Protein AF-A0AAJ5RTQ7-F1 (afdb_monomer)

Structure (mmCIF, N/CA/C/O backbone):
data_AF-A0AAJ5RTQ7-F1
#
_entry.id   AF-A0AAJ5RTQ7-F1
#
loop_
_atom_site.group_PDB
_atom_site.id
_atom_site.type_symbol
_atom_site.label_atom_id
_atom_site.label_alt_id
_atom_site.label_comp_id
_atom_site.label_asym_id
_atom_site.label_entity_id
_atom_site.label_seq_id
_atom_site.pdbx_PDB_ins_code
_atom_site.Cartn_x
_atom_site.Cartn_y
_atom_site.Cartn_z
_atom_site.occupancy
_atom_site.B_iso_or_equiv
_atom_site.auth_seq_id
_atom_site.auth_comp_id
_atom_site.auth_asym_id
_atom_site.auth_atom_id
_atom_site.pdbx_PDB_model_num
ATOM 1 N N . MET A 1 1 ? 11.487 32.586 -32.529 1.00 49.25 1 MET A N 1
ATOM 2 C CA . MET A 1 1 ? 12.955 32.731 -32.629 1.00 49.25 1 MET A CA 1
ATOM 3 C C . MET A 1 1 ? 13.357 34.159 -32.997 1.00 49.25 1 MET A C 1
ATOM 5 O O . MET A 1 1 ? 14.064 34.748 -32.198 1.00 49.25 1 MET A O 1
ATOM 9 N N . LEU A 1 2 ? 12.837 34.755 -34.088 1.00 44.09 2 LEU A N 1
ATOM 10 C CA . LEU A 1 2 ? 13.120 36.158 -34.475 1.00 44.09 2 LEU A CA 1
ATOM 11 C C . LEU A 1 2 ? 12.927 37.180 -33.337 1.00 44.09 2 LEU A C 1
ATOM 13 O O . LEU A 1 2 ? 13.863 37.885 -32.993 1.00 44.09 2 LEU A O 1
ATOM 17 N N . ARG A 1 3 ? 11.787 37.139 -32.635 1.00 55.00 3 ARG A N 1
ATOM 18 C CA . ARG A 1 3 ? 11.478 38.109 -31.563 1.00 55.00 3 ARG A CA 1
ATOM 19 C C . ARG A 1 3 ? 12.448 38.131 -30.376 1.00 55.00 3 ARG A C 1
ATOM 21 O O . ARG A 1 3 ? 12.452 39.091 -29.618 1.00 55.00 3 ARG A O 1
ATOM 28 N N . PHE A 1 4 ? 13.229 37.069 -30.179 1.00 58.91 4 PHE A N 1
ATOM 29 C CA . PHE A 1 4 ? 14.241 37.030 -29.122 1.00 58.91 4 PHE A CA 1
ATOM 30 C C . PHE A 1 4 ? 15.553 37.686 -29.571 1.00 58.91 4 PHE A C 1
ATOM 32 O O . PHE A 1 4 ? 16.192 38.373 -28.783 1.00 58.91 4 PHE A O 1
ATOM 39 N N . LEU A 1 5 ? 15.923 37.531 -30.846 1.00 57.75 5 LEU A N 1
ATOM 40 C CA . LEU A 1 5 ? 17.088 38.206 -31.421 1.00 57.75 5 LEU A CA 1
ATOM 41 C C . LEU A 1 5 ? 16.854 39.719 -31.521 1.00 57.75 5 LEU A C 1
ATOM 43 O O . LEU A 1 5 ? 17.760 40.485 -31.204 1.00 57.75 5 LEU A O 1
ATOM 47 N N . ASP A 1 6 ? 15.623 40.137 -31.827 1.00 64.62 6 ASP A N 1
ATOM 48 C CA . ASP A 1 6 ? 15.228 41.553 -31.843 1.00 64.62 6 ASP A CA 1
ATOM 49 C C . ASP A 1 6 ? 15.405 42.211 -30.462 1.00 64.62 6 ASP A C 1
ATOM 51 O O . ASP A 1 6 ? 15.869 43.347 -30.354 1.00 64.62 6 ASP A O 1
ATOM 55 N N . LEU A 1 7 ? 15.086 41.477 -29.387 1.00 66.94 7 LEU A N 1
ATOM 56 C CA . LEU A 1 7 ? 15.268 41.945 -28.011 1.00 66.94 7 LEU A CA 1
ATOM 57 C C . LEU A 1 7 ? 16.752 42.130 -27.669 1.00 66.94 7 LEU A C 1
ATOM 59 O O . LEU A 1 7 ? 17.108 43.106 -27.013 1.00 66.94 7 LEU A O 1
ATOM 63 N N . ILE A 1 8 ? 17.615 41.218 -28.123 1.00 65.88 8 ILE A N 1
ATOM 64 C CA . ILE A 1 8 ? 19.065 41.316 -27.910 1.00 65.88 8 ILE A CA 1
ATOM 65 C C . ILE A 1 8 ? 19.633 42.507 -28.687 1.00 65.88 8 ILE A C 1
ATOM 67 O O . ILE A 1 8 ? 20.352 43.316 -28.108 1.00 65.88 8 ILE A O 1
ATOM 71 N N . ALA A 1 9 ? 19.270 42.665 -29.963 1.00 58.66 9 ALA A N 1
ATOM 72 C CA . ALA A 1 9 ? 19.729 43.786 -30.784 1.00 58.66 9 ALA A CA 1
ATOM 73 C C . ALA A 1 9 ? 19.287 45.146 -30.209 1.00 58.66 9 ALA A C 1
ATOM 75 O O . ALA A 1 9 ? 20.048 46.115 -30.231 1.00 58.66 9 ALA A O 1
ATOM 76 N N . PHE A 1 10 ? 18.084 45.206 -29.628 1.00 71.25 10 PHE A N 1
ATOM 77 C CA . PHE A 1 10 ? 17.597 46.387 -28.918 1.00 71.25 10 PHE A CA 1
ATOM 78 C C . PHE A 1 10 ? 18.338 46.627 -27.592 1.00 71.25 10 PHE A C 1
ATOM 80 O O . PHE A 1 10 ? 18.756 47.751 -27.323 1.00 71.25 10 PHE A O 1
ATOM 87 N N . SER A 1 11 ? 18.542 45.585 -26.778 1.00 66.06 11 SER A N 1
ATOM 88 C CA . SER A 1 11 ? 19.229 45.674 -25.477 1.00 66.06 11 SER A CA 1
ATOM 89 C C . SER A 1 11 ? 20.691 46.101 -25.610 1.00 66.06 11 SER A C 1
ATOM 91 O O . SER A 1 11 ? 21.176 46.908 -24.822 1.00 66.06 11 SER A O 1
ATOM 93 N N . GLU A 1 12 ? 21.390 45.595 -26.625 1.00 65.69 12 GLU A N 1
ATOM 94 C CA . GLU A 1 12 ? 22.769 45.988 -26.937 1.00 65.69 12 GLU A CA 1
ATOM 95 C C . GLU A 1 12 ? 22.843 47.350 -27.657 1.00 65.69 12 GLU A C 1
ATOM 97 O O . GLU A 1 12 ? 23.927 47.842 -27.977 1.00 65.69 12 GLU A O 1
ATOM 102 N N . GLY A 1 13 ? 21.689 47.973 -27.921 1.00 71.56 13 GLY A N 1
ATOM 103 C CA . GLY A 1 13 ? 21.560 49.278 -28.563 1.00 71.56 13 GLY A CA 1
ATOM 104 C C . GLY A 1 13 ? 21.921 49.286 -30.048 1.00 71.56 13 GLY A C 1
ATOM 105 O O . GLY A 1 13 ? 21.892 50.351 -30.667 1.00 71.56 13 GLY A O 1
ATOM 106 N N . THR A 1 14 ? 22.240 48.138 -30.647 1.00 67.25 14 THR A N 1
ATOM 107 C CA . THR A 1 14 ? 22.718 48.054 -32.030 1.00 67.25 14 THR A CA 1
ATOM 108 C C . THR A 1 14 ? 21.602 48.346 -33.027 1.00 67.25 14 THR A C 1
ATOM 110 O O . THR A 1 14 ? 21.817 49.134 -33.943 1.00 67.25 14 THR A O 1
ATOM 113 N N . SER A 1 15 ? 20.385 47.841 -32.809 1.00 77.81 15 SER A N 1
ATOM 114 C CA . SER A 1 15 ? 19.236 48.127 -33.689 1.00 77.81 15 SER A CA 1
ATOM 115 C C . SER A 1 15 ? 18.712 49.563 -33.576 1.00 77.81 15 SER A C 1
ATOM 117 O O . SER A 1 15 ? 17.922 50.013 -34.402 1.00 77.81 15 SER A O 1
ATOM 119 N N . THR A 1 16 ? 19.165 50.316 -32.568 1.00 78.38 16 THR A N 1
ATOM 120 C CA . THR A 1 16 ? 18.750 51.711 -32.346 1.00 78.38 16 THR A CA 1
ATOM 121 C C . THR A 1 16 ? 19.683 52.737 -33.001 1.00 78.38 16 THR A C 1
ATOM 123 O O . THR A 1 16 ? 19.377 53.932 -33.018 1.00 78.38 16 THR A O 1
ATOM 126 N N . VAL A 1 17 ? 20.812 52.299 -33.578 1.00 75.38 17 VAL A N 1
ATOM 127 C CA . VAL A 1 17 ? 21.753 53.185 -34.280 1.00 75.38 17 VAL A CA 1
ATOM 128 C C . VAL A 1 17 ? 21.169 53.593 -35.632 1.00 75.38 17 VAL A C 1
ATOM 130 O O . VAL A 1 17 ? 20.837 52.755 -36.473 1.00 75.38 17 VAL A O 1
ATOM 133 N N . LYS A 1 18 ? 21.055 54.904 -35.866 1.00 80.69 18 LYS A N 1
ATOM 134 C CA . LYS A 1 18 ? 20.469 55.457 -37.093 1.00 80.69 18 LYS A CA 1
ATOM 135 C C . LYS A 1 18 ? 21.284 55.044 -38.326 1.00 80.69 18 LYS A C 1
ATOM 137 O O . LYS A 1 18 ? 22.464 55.368 -38.421 1.00 80.69 18 LYS A O 1
ATOM 142 N N . GLY A 1 19 ? 20.631 54.376 -39.277 1.00 77.88 19 GLY A N 1
ATOM 143 C CA . GLY A 1 19 ? 21.266 53.845 -40.490 1.00 77.88 19 GLY A CA 1
ATOM 144 C C . GLY A 1 19 ? 21.900 52.460 -40.317 1.00 77.88 19 GLY A C 1
ATOM 145 O O . GLY A 1 19 ? 22.567 51.994 -41.239 1.00 77.88 19 GLY A O 1
ATOM 146 N N . SER A 1 20 ? 21.708 51.818 -39.158 1.00 80.06 20 SER A N 1
ATOM 147 C CA . SER A 1 20 ? 22.068 50.414 -38.973 1.00 80.06 20 SER A CA 1
ATOM 148 C C . SER A 1 20 ? 21.132 49.484 -39.743 1.00 80.06 20 SER A C 1
ATOM 150 O O . SER A 1 20 ? 19.977 49.810 -40.006 1.00 80.06 20 SER A O 1
ATOM 152 N N . ASP A 1 21 ? 21.665 48.324 -40.098 1.00 77.88 21 ASP A N 1
ATOM 153 C CA . ASP A 1 21 ? 20.941 47.211 -40.704 1.00 77.88 21 ASP A CA 1
ATOM 154 C C . ASP A 1 21 ? 20.485 46.276 -39.576 1.00 77.88 21 ASP A C 1
ATOM 156 O O . ASP A 1 21 ? 21.169 45.307 -39.256 1.00 77.88 21 ASP A O 1
ATOM 160 N N . ASP A 1 22 ? 19.453 46.694 -38.834 1.00 75.75 22 ASP A N 1
ATOM 161 C CA . ASP A 1 22 ? 18.923 46.035 -37.623 1.00 75.75 22 ASP A CA 1
ATOM 162 C C . ASP A 1 22 ? 19.986 45.660 -36.568 1.00 75.75 22 ASP A C 1
ATOM 164 O O . ASP A 1 22 ? 19.825 44.749 -35.757 1.00 75.75 22 ASP A O 1
ATOM 168 N N . GLY A 1 23 ? 21.092 46.407 -36.546 1.00 71.00 23 GLY A N 1
ATOM 169 C CA . GLY A 1 23 ? 22.205 46.213 -35.622 1.00 71.00 23 GLY A CA 1
ATOM 170 C C . GLY A 1 23 ? 23.334 45.300 -36.110 1.00 71.00 23 GLY A C 1
ATOM 171 O O . GLY A 1 23 ? 24.346 45.191 -35.415 1.00 71.00 23 GLY A O 1
ATOM 172 N N . TYR A 1 24 ? 23.234 44.700 -37.300 1.00 76.38 24 TYR A N 1
ATOM 173 C CA . TYR A 1 24 ? 24.247 43.773 -37.830 1.00 76.38 24 TYR A CA 1
ATOM 174 C C . TYR A 1 24 ? 25.537 44.454 -38.308 1.00 76.38 24 TYR A C 1
ATOM 176 O O . TYR A 1 24 ? 26.605 43.842 -38.281 1.00 76.38 24 TYR A O 1
ATOM 184 N N . ASN A 1 25 ? 25.466 45.721 -38.722 1.00 78.75 25 ASN A N 1
ATOM 185 C CA . ASN A 1 25 ? 26.610 46.495 -39.221 1.00 78.75 25 ASN A CA 1
ATOM 186 C C . ASN A 1 25 ? 27.157 47.530 -38.222 1.00 78.75 25 ASN A C 1
ATOM 188 O O . ASN A 1 25 ? 27.885 48.451 -38.610 1.00 78.75 25 ASN A O 1
ATOM 192 N N . VAL A 1 26 ? 26.811 47.400 -36.941 1.00 74.00 26 VAL A N 1
ATOM 193 C CA . VAL A 1 26 ? 27.189 48.369 -35.908 1.00 74.00 26 VAL A CA 1
ATOM 194 C C . VAL A 1 26 ? 28.505 47.968 -35.248 1.00 74.00 26 VAL A C 1
ATOM 196 O O . VAL A 1 26 ? 28.659 46.881 -34.698 1.00 74.00 26 VAL A O 1
ATOM 199 N N . LEU A 1 27 ? 29.473 48.881 -35.279 1.00 71.69 27 LEU A N 1
ATOM 200 C CA . LEU A 1 27 ? 30.711 48.794 -34.519 1.00 71.69 27 LEU A CA 1
ATOM 201 C C . LEU A 1 27 ? 30.499 49.300 -33.094 1.00 71.69 27 LEU A C 1
ATOM 203 O O . LEU A 1 27 ? 29.713 50.211 -32.826 1.00 71.69 27 LEU A O 1
ATOM 207 N N . TYR A 1 28 ? 31.310 48.772 -32.182 1.00 63.19 28 TYR A N 1
ATOM 208 C CA . TYR A 1 28 ? 31.381 49.274 -30.818 1.00 63.19 28 TYR A CA 1
ATOM 209 C C . TYR A 1 28 ? 31.630 50.794 -30.800 1.00 63.19 28 TYR A C 1
ATOM 211 O O . TYR A 1 28 ? 32.561 51.274 -31.446 1.00 63.19 28 TYR A O 1
ATOM 219 N N . GLY A 1 29 ? 30.789 51.538 -30.072 1.00 68.50 29 GLY A N 1
ATOM 220 C CA . GLY A 1 29 ? 30.786 53.008 -30.049 1.00 68.50 29 GLY A CA 1
ATOM 221 C C . GLY A 1 29 ? 29.881 53.684 -31.090 1.00 68.50 29 GLY A C 1
ATOM 222 O O . GLY A 1 29 ? 29.929 54.904 -31.213 1.00 68.50 29 GLY A O 1
ATOM 223 N N . GLY A 1 30 ? 29.059 52.922 -31.822 1.00 72.19 30 GLY A N 1
ATOM 224 C CA . GLY A 1 30 ? 27.972 53.445 -32.662 1.00 72.19 30 GLY A CA 1
ATOM 225 C C . GLY A 1 30 ? 28.357 53.803 -34.101 1.00 72.19 30 GLY A C 1
ATOM 226 O O . GLY A 1 30 ? 27.521 54.300 -34.849 1.00 72.19 30 GLY A O 1
ATOM 227 N N . GLY A 1 31 ? 29.605 53.557 -34.511 1.00 74.94 31 GLY A N 1
ATOM 228 C CA . GLY A 1 31 ? 30.012 53.679 -35.914 1.00 74.94 31 GLY A CA 1
ATOM 229 C C . GLY A 1 31 ? 29.477 52.521 -36.760 1.00 74.94 31 GLY A C 1
ATOM 230 O O . GLY A 1 31 ? 29.230 51.445 -36.231 1.00 74.94 31 GLY A O 1
ATOM 231 N N . LEU A 1 32 ? 29.342 52.706 -38.072 1.00 77.56 32 LEU A N 1
ATOM 232 C CA . LEU A 1 32 ? 28.916 51.643 -38.989 1.00 77.56 32 LEU A CA 1
ATOM 233 C C . LEU A 1 32 ? 30.103 51.121 -39.804 1.00 77.56 32 LEU A C 1
ATOM 235 O O . LEU A 1 32 ? 31.033 51.873 -40.116 1.00 77.56 32 LEU A O 1
ATOM 239 N N . PHE A 1 33 ? 30.077 49.838 -40.158 1.00 76.94 33 PHE A N 1
ATOM 240 C CA . PHE A 1 33 ? 30.979 49.274 -41.163 1.00 76.94 33 PHE A CA 1
ATOM 241 C C . PHE A 1 33 ? 30.219 48.913 -42.441 1.00 76.94 33 PHE A C 1
ATOM 243 O O . PHE A 1 33 ? 28.995 48.820 -42.446 1.00 76.94 33 PHE A O 1
ATOM 250 N N . GLN A 1 34 ? 30.954 48.747 -43.542 1.00 81.00 34 GLN A N 1
ATOM 251 C CA . GLN A 1 34 ? 30.387 48.350 -44.827 1.00 81.00 34 GLN A CA 1
ATOM 252 C C . GLN A 1 34 ? 31.012 47.045 -45.309 1.00 81.00 34 GLN A C 1
ATOM 254 O O . GLN A 1 34 ? 32.227 46.869 -45.215 1.00 81.00 34 GLN A O 1
ATOM 259 N N . GLY A 1 35 ? 30.164 46.164 -45.842 1.00 70.00 35 GLY A N 1
ATOM 260 C CA . GLY A 1 35 ? 30.533 44.828 -46.305 1.00 70.00 35 GLY A CA 1
ATOM 261 C C . GLY A 1 35 ? 30.500 43.779 -45.190 1.00 70.00 35 GLY A C 1
ATOM 262 O O . GLY A 1 35 ? 31.000 44.008 -44.095 1.00 70.00 35 GLY A O 1
ATOM 263 N N . TYR A 1 36 ? 29.923 42.614 -45.496 1.00 76.12 36 TYR A N 1
ATOM 264 C CA . TYR A 1 36 ? 29.728 41.495 -44.557 1.00 76.12 36 TYR A CA 1
ATOM 265 C C . TYR A 1 36 ? 30.604 40.275 -44.868 1.00 76.12 36 TYR A C 1
ATOM 267 O O . TYR A 1 36 ? 30.432 39.218 -44.270 1.00 76.12 36 TYR A O 1
ATOM 275 N N . ALA A 1 37 ? 31.520 40.401 -45.832 1.00 67.88 37 ALA A N 1
ATOM 276 C CA . ALA A 1 37 ? 32.349 39.288 -46.289 1.00 67.88 37 ALA A CA 1
ATOM 277 C C . ALA A 1 37 ? 33.308 38.773 -45.202 1.00 67.88 37 ALA A C 1
ATOM 279 O O . ALA A 1 37 ? 33.651 37.595 -45.195 1.00 67.88 37 ALA A O 1
ATOM 280 N N . ASP A 1 38 ? 33.730 39.646 -44.286 1.00 57.03 38 ASP A N 1
ATOM 281 C CA . ASP A 1 38 ? 34.495 39.282 -43.097 1.00 57.03 38 ASP A CA 1
ATOM 282 C C . ASP A 1 38 ? 34.252 40.325 -41.999 1.00 57.03 38 ASP A C 1
ATOM 284 O O . ASP A 1 38 ? 33.794 41.443 -42.251 1.00 57.03 38 ASP A O 1
ATOM 288 N N . HIS A 1 39 ? 34.582 39.963 -40.765 1.00 67.75 39 HIS A N 1
ATOM 289 C CA . HIS A 1 39 ? 34.527 40.872 -39.638 1.00 67.75 39 HIS A CA 1
ATOM 290 C C . HIS A 1 39 ? 35.438 42.095 -39.895 1.00 67.75 39 HIS A C 1
ATOM 292 O O . HIS A 1 39 ? 36.596 41.932 -40.285 1.00 67.75 39 HIS A O 1
ATOM 298 N N . PRO A 1 40 ? 34.994 43.331 -39.602 1.00 65.81 40 PRO A N 1
ATOM 299 C CA . PRO A 1 40 ? 35.704 44.560 -39.982 1.00 65.81 40 PRO A CA 1
ATOM 300 C C . PRO A 1 40 ? 37.052 44.770 -39.270 1.00 65.81 40 PRO A C 1
ATOM 302 O O . PRO A 1 40 ? 37.821 45.645 -39.659 1.00 65.81 40 PRO A O 1
ATOM 305 N N . ARG A 1 41 ? 37.340 44.006 -38.203 1.00 70.69 41 ARG A N 1
ATOM 306 C CA . ARG A 1 41 ? 38.625 43.965 -37.457 1.00 70.69 41 ARG A CA 1
ATOM 307 C C . ARG A 1 41 ? 39.212 45.350 -37.100 1.00 70.69 41 ARG A C 1
ATOM 309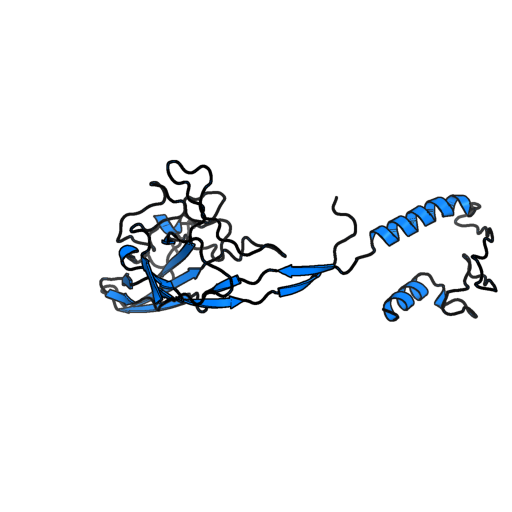 O O . ARG A 1 41 ? 40.418 45.491 -36.904 1.00 70.69 41 ARG A O 1
ATOM 316 N N . ARG A 1 42 ? 38.372 46.387 -36.962 1.00 56.56 42 ARG A N 1
ATOM 317 C CA . ARG A 1 42 ? 38.814 47.754 -36.636 1.00 56.56 42 ARG A CA 1
ATOM 318 C C . ARG A 1 42 ? 39.031 47.917 -35.135 1.00 56.56 42 ARG A C 1
ATOM 320 O O . ARG A 1 42 ? 38.120 47.726 -34.330 1.00 56.56 42 ARG A O 1
ATOM 327 N N . LYS A 1 43 ? 40.236 48.348 -34.754 1.00 61.50 43 LYS A N 1
ATOM 328 C CA . LYS A 1 43 ? 40.574 48.664 -33.364 1.00 61.50 43 LYS A CA 1
ATOM 329 C C . LYS A 1 43 ? 40.091 50.071 -32.991 1.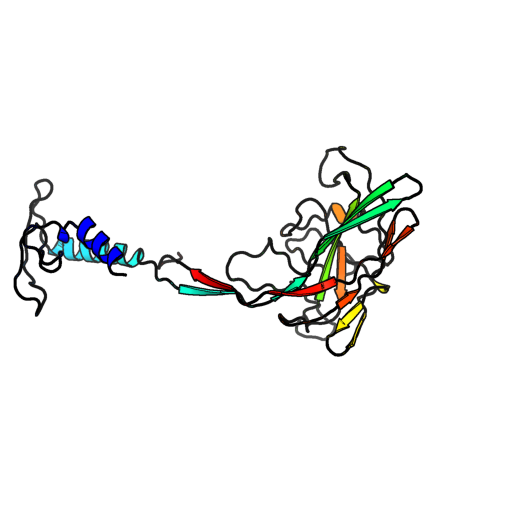00 61.50 43 LYS A C 1
ATOM 331 O O . LYS A 1 43 ? 40.824 51.042 -33.132 1.00 61.50 43 LYS A O 1
ATOM 336 N N . LEU A 1 44 ? 38.860 50.178 -32.503 1.00 55.94 44 LEU A N 1
ATOM 337 C CA . LEU A 1 44 ? 38.306 51.416 -31.947 1.00 55.94 44 LEU A CA 1
ATOM 338 C C . LEU A 1 44 ? 38.661 51.564 -30.457 1.00 55.94 44 LEU A C 1
ATOM 340 O O . LEU A 1 44 ? 38.698 50.570 -29.728 1.00 55.94 44 LEU A O 1
ATOM 344 N N . THR A 1 45 ? 38.949 52.790 -30.014 1.00 52.00 45 THR A N 1
ATOM 345 C CA . THR A 1 45 ? 39.338 53.115 -28.629 1.00 52.00 45 THR A CA 1
ATOM 346 C C . THR A 1 45 ? 38.440 54.246 -28.144 1.00 52.00 45 THR A C 1
ATOM 348 O O . THR A 1 45 ? 38.455 55.320 -28.737 1.00 52.00 45 THR A O 1
ATOM 351 N N . PHE A 1 46 ? 37.672 54.016 -27.078 1.00 54.47 46 PHE A N 1
ATOM 352 C CA . PHE A 1 46 ? 36.814 55.034 -26.466 1.00 54.47 46 PHE A CA 1
ATOM 353 C C . PHE A 1 46 ? 37.217 55.231 -25.001 1.00 54.47 46 PHE A C 1
ATOM 355 O O . PHE A 1 46 ? 37.507 54.243 -24.316 1.00 54.47 46 PHE A O 1
ATOM 362 N N . PRO A 1 47 ? 37.267 56.476 -24.502 1.00 49.78 47 PRO A N 1
ATOM 363 C CA . PRO A 1 47 ? 37.525 56.734 -23.094 1.00 49.78 47 PRO A CA 1
ATOM 364 C C . PRO A 1 47 ? 36.296 56.355 -22.255 1.00 49.78 47 PRO A C 1
ATOM 366 O O . PRO A 1 47 ? 35.184 56.785 -22.541 1.00 49.78 47 PRO A O 1
ATOM 369 N N . ILE A 1 48 ? 36.502 55.568 -21.198 1.00 49.69 48 ILE A N 1
ATOM 370 C CA . ILE A 1 48 ? 35.484 55.261 -20.181 1.00 49.69 48 ILE A CA 1
ATOM 371 C C . ILE A 1 48 ? 36.099 55.636 -18.829 1.00 49.69 48 ILE A C 1
ATOM 373 O O . ILE A 1 48 ? 37.187 55.159 -18.503 1.00 49.69 48 ILE A O 1
ATOM 377 N N . ASN A 1 49 ? 35.452 56.527 -18.069 1.00 44.72 49 ASN A N 1
ATOM 378 C CA . ASN A 1 49 ? 35.945 57.052 -16.783 1.00 44.72 49 ASN A CA 1
ATOM 379 C C . ASN A 1 49 ? 37.412 57.537 -16.818 1.00 44.72 49 ASN A C 1
ATOM 381 O O . ASN A 1 49 ? 38.223 57.192 -15.959 1.00 44.72 49 ASN A O 1
ATOM 385 N N . GLY A 1 50 ? 37.771 58.318 -17.844 1.00 47.91 50 GLY A N 1
ATOM 386 C CA . GLY A 1 50 ? 39.061 59.017 -17.914 1.00 47.91 50 GLY A CA 1
ATOM 387 C C . GLY A 1 50 ? 40.297 58.145 -18.176 1.00 47.91 50 GLY A C 1
ATOM 388 O O . GLY A 1 50 ? 41.411 58.656 -18.098 1.00 47.91 50 GLY A O 1
ATOM 389 N N . LYS A 1 51 ? 40.148 56.852 -18.507 1.00 45.25 51 LYS A N 1
ATOM 390 C CA . LYS A 1 51 ? 41.274 55.971 -18.875 1.00 45.25 51 LYS A CA 1
ATOM 391 C C . LYS A 1 51 ? 41.123 55.434 -20.309 1.00 45.25 51 LYS A C 1
ATOM 393 O O . LYS A 1 51 ? 40.015 55.050 -20.692 1.00 45.25 51 LYS A O 1
ATOM 398 N N . PRO A 1 52 ? 42.207 55.372 -21.112 1.00 43.47 52 PRO A N 1
ATOM 399 C CA . PRO A 1 52 ? 42.139 54.825 -22.463 1.00 43.47 52 PRO A CA 1
ATOM 400 C C . PRO A 1 52 ? 41.961 53.300 -22.427 1.00 43.47 52 PRO A C 1
ATOM 402 O O . PRO A 1 52 ? 42.852 52.559 -22.006 1.00 43.47 52 PRO A O 1
ATOM 405 N N . GLY A 1 53 ? 40.795 52.821 -22.868 1.00 44.44 53 GLY A N 1
ATOM 406 C CA . GLY A 1 53 ? 40.481 51.397 -22.992 1.00 44.44 53 GLY A CA 1
ATOM 407 C C . GLY A 1 53 ? 40.752 50.887 -24.407 1.00 44.44 53 GLY A C 1
ATOM 408 O O . GLY A 1 53 ? 40.079 51.296 -25.347 1.00 44.44 53 GLY A O 1
ATOM 409 N N . THR A 1 54 ? 41.721 49.983 -24.579 1.00 40.91 54 THR A N 1
ATOM 410 C CA . THR A 1 54 ? 42.005 49.341 -25.877 1.00 40.91 54 THR A CA 1
ATOM 411 C C . THR A 1 54 ? 41.248 48.016 -26.033 1.00 40.91 54 THR A C 1
ATOM 413 O O . THR A 1 54 ? 41.063 47.279 -25.062 1.00 40.91 54 THR A O 1
ATOM 416 N N . ASN A 1 55 ? 40.878 47.664 -27.274 1.00 44.56 55 ASN A N 1
ATOM 417 C CA . ASN A 1 55 ? 40.147 46.428 -27.611 1.00 44.56 55 ASN A CA 1
ATOM 418 C C . ASN A 1 55 ? 40.803 45.119 -27.143 1.00 44.56 55 ASN A C 1
ATOM 420 O O . ASN A 1 55 ? 40.127 44.103 -27.120 1.00 44.56 55 ASN A O 1
ATOM 424 N N . LEU A 1 56 ? 42.078 45.103 -26.740 1.00 37.72 56 LEU A N 1
ATOM 425 C CA . LEU A 1 56 ? 42.720 43.870 -26.272 1.00 37.72 56 LEU A CA 1
ATOM 426 C C . LEU A 1 56 ? 42.308 43.507 -24.836 1.00 37.72 56 LEU A C 1
ATOM 428 O O . LEU A 1 56 ? 42.159 42.332 -24.526 1.00 37.72 56 LEU A O 1
ATOM 432 N N . LYS A 1 57 ? 42.033 44.504 -23.981 1.00 35.47 57 LYS A N 1
ATOM 433 C CA . LYS A 1 57 ? 41.500 44.267 -22.626 1.00 35.47 57 LYS A CA 1
ATOM 434 C C . LYS A 1 57 ? 39.999 43.982 -22.630 1.00 35.47 57 LYS A C 1
ATOM 436 O O . LYS A 1 57 ? 39.495 43.334 -21.719 1.00 35.47 57 LYS A O 1
ATOM 441 N N . ARG A 1 58 ? 39.289 44.415 -23.679 1.00 37.25 58 ARG A N 1
ATOM 442 C CA . ARG A 1 58 ? 37.927 43.950 -23.948 1.00 37.25 58 ARG A CA 1
ATOM 443 C C . ARG A 1 58 ? 37.879 42.675 -24.773 1.00 37.25 58 ARG A C 1
ATOM 445 O O . ARG A 1 58 ? 36.872 42.028 -24.671 1.00 37.25 58 ARG A O 1
ATOM 452 N N . ALA A 1 59 ? 38.904 42.232 -25.497 1.00 38.12 59 ALA A N 1
ATOM 453 C CA . ALA A 1 59 ? 38.871 40.899 -26.106 1.00 38.12 59 ALA A CA 1
ATOM 454 C C . ALA A 1 59 ? 38.828 39.828 -25.011 1.00 38.12 59 ALA A C 1
ATOM 456 O O . ALA A 1 59 ? 37.982 38.955 -25.064 1.00 38.12 59 ALA A O 1
ATOM 457 N N . THR A 1 60 ? 39.618 39.968 -23.943 1.00 38.47 60 THR A N 1
ATOM 458 C CA . THR A 1 60 ? 39.500 39.118 -22.749 1.00 38.47 60 THR A CA 1
ATOM 459 C C . THR A 1 60 ? 38.225 39.378 -21.949 1.00 38.47 60 THR A C 1
ATOM 461 O O . THR A 1 60 ? 37.620 38.421 -21.492 1.00 38.47 60 THR A O 1
ATOM 464 N N . SER A 1 61 ? 37.752 40.624 -21.823 1.00 40.34 61 SER A N 1
ATOM 465 C CA . SER A 1 61 ? 36.499 40.919 -21.100 1.00 40.34 61 SER A CA 1
ATOM 466 C C . SER A 1 61 ? 35.215 40.618 -21.893 1.00 40.34 61 SER A C 1
ATOM 468 O O . SER A 1 61 ? 34.181 40.426 -21.275 1.00 40.34 61 SER A O 1
ATOM 470 N N . LEU A 1 62 ? 35.267 40.574 -23.227 1.00 37.56 62 LEU A N 1
ATOM 471 C CA . LEU A 1 62 ? 34.203 40.226 -24.178 1.00 37.56 62 LEU A CA 1
ATOM 472 C C . LEU A 1 62 ? 34.248 38.731 -24.477 1.00 37.56 62 LEU A C 1
ATOM 474 O O . LEU A 1 62 ? 33.191 38.163 -24.643 1.00 37.56 62 LEU A O 1
ATOM 478 N N . LEU A 1 63 ? 35.412 38.065 -24.446 1.00 38.66 63 LEU A N 1
ATOM 479 C CA . LEU A 1 63 ? 35.465 36.610 -24.272 1.00 38.66 63 LEU A CA 1
ATOM 480 C C . LEU A 1 63 ? 34.923 36.218 -22.899 1.00 38.66 63 LEU A C 1
ATOM 482 O O . LEU A 1 63 ? 34.206 35.236 -22.833 1.00 38.66 63 LEU A O 1
ATOM 486 N N . LEU A 1 64 ? 35.178 36.984 -21.830 1.00 41.34 64 LEU A N 1
ATOM 487 C CA . LEU A 1 64 ? 34.522 36.759 -20.537 1.00 41.34 64 LEU A CA 1
ATOM 488 C C . LEU A 1 64 ? 33.026 37.095 -20.581 1.00 41.34 64 LEU A C 1
ATOM 490 O O . LEU A 1 64 ? 32.265 36.357 -19.983 1.00 41.34 64 LEU A O 1
ATOM 494 N N . LEU A 1 65 ? 32.584 38.144 -21.288 1.00 42.69 65 LEU A N 1
ATOM 495 C CA . LEU A 1 65 ? 31.163 38.515 -21.389 1.00 42.69 65 LEU A CA 1
ATOM 496 C C . LEU A 1 65 ? 30.371 37.603 -22.340 1.00 42.69 65 LEU A C 1
ATOM 498 O O . LEU A 1 65 ? 29.259 37.218 -22.003 1.00 42.69 65 LEU A O 1
ATOM 502 N N . LEU A 1 66 ? 30.948 37.193 -23.476 1.00 40.62 66 LEU A N 1
ATOM 503 C CA . LEU A 1 66 ? 30.418 36.152 -24.366 1.00 40.62 66 LEU A CA 1
ATOM 504 C C . LEU A 1 66 ? 30.491 34.786 -23.697 1.00 40.62 66 LEU A C 1
ATOM 506 O O . LEU A 1 66 ? 29.551 34.024 -23.870 1.00 40.62 66 LEU A O 1
ATOM 510 N N . ALA A 1 67 ? 31.518 34.481 -22.894 1.00 40.91 67 ALA A N 1
ATOM 511 C CA . ALA A 1 67 ? 31.509 33.304 -22.027 1.00 40.91 67 ALA A CA 1
ATOM 512 C C . ALA A 1 67 ? 30.378 33.422 -21.000 1.00 40.91 67 ALA A C 1
ATOM 514 O O . ALA A 1 67 ? 29.570 32.518 -20.915 1.00 40.91 67 ALA A O 1
ATOM 515 N N . THR A 1 68 ? 30.192 34.545 -20.302 1.00 42.66 68 THR A N 1
ATOM 516 C CA . THR A 1 68 ? 29.083 34.682 -19.338 1.00 42.66 68 THR A CA 1
ATOM 517 C C . THR A 1 68 ? 27.696 34.707 -19.991 1.00 42.66 68 THR A C 1
ATOM 519 O O . THR A 1 68 ? 26.748 34.230 -19.380 1.00 42.66 68 THR A O 1
ATOM 522 N N . ALA A 1 69 ? 27.560 35.195 -21.228 1.00 43.00 69 ALA A N 1
ATOM 523 C CA . ALA A 1 69 ? 26.305 35.188 -21.987 1.00 43.00 69 ALA A CA 1
ATOM 524 C C . ALA A 1 69 ? 26.028 33.834 -22.668 1.00 43.00 69 ALA A C 1
ATOM 526 O O . ALA A 1 69 ? 24.874 33.463 -22.861 1.00 43.00 69 ALA A O 1
ATOM 527 N N . SER A 1 70 ? 27.066 33.057 -22.994 1.00 42.09 70 SER A N 1
ATOM 528 C CA . SER A 1 70 ? 26.910 31.653 -23.400 1.00 42.09 70 SER A CA 1
ATOM 529 C C . SER A 1 70 ? 26.730 30.720 -22.201 1.00 42.09 70 SER A C 1
ATOM 531 O O . SER A 1 70 ? 26.113 29.677 -22.355 1.00 42.09 70 SER A O 1
ATOM 533 N N . LEU A 1 71 ? 27.139 31.119 -20.993 1.00 40.66 71 LEU A N 1
ATOM 534 C CA . LEU A 1 71 ? 26.835 30.417 -19.740 1.00 40.66 71 LEU A CA 1
ATOM 535 C C . LEU A 1 71 ? 25.382 30.614 -19.265 1.00 40.66 71 LEU A C 1
ATOM 537 O O . LEU A 1 71 ? 24.895 29.824 -18.458 1.00 40.66 71 LEU A O 1
ATOM 541 N N . THR A 1 72 ? 24.663 31.615 -19.787 1.00 43.19 72 THR A N 1
ATOM 542 C CA . THR A 1 72 ? 23.217 31.815 -19.556 1.00 43.19 72 THR A CA 1
ATOM 543 C C . THR A 1 72 ? 22.341 31.327 -20.712 1.00 43.19 72 THR A C 1
ATOM 545 O O . THR A 1 72 ? 21.113 31.426 -20.632 1.00 43.19 72 THR A O 1
ATOM 548 N N . ALA A 1 73 ? 22.933 30.761 -21.771 1.00 46.12 73 ALA A N 1
ATOM 549 C CA . ALA A 1 73 ? 22.183 30.191 -22.882 1.00 46.12 73 ALA A CA 1
ATOM 550 C C . ALA A 1 73 ? 21.425 28.937 -22.417 1.00 46.12 73 ALA A C 1
ATOM 552 O O . ALA A 1 73 ? 21.944 27.829 -22.344 1.00 46.12 73 ALA A O 1
ATOM 553 N N . CYS A 1 74 ? 20.158 29.128 -22.076 1.00 51.88 74 CYS A N 1
ATOM 554 C CA . CYS A 1 74 ? 19.230 28.056 -21.766 1.00 51.88 74 CYS A CA 1
ATOM 555 C C . CYS A 1 74 ? 18.937 27.264 -23.044 1.00 51.88 74 CYS A C 1
ATOM 557 O O . CYS A 1 74 ? 18.188 27.734 -23.902 1.00 51.88 74 CYS A O 1
ATOM 559 N N . LEU A 1 75 ? 19.522 26.073 -23.189 1.00 53.59 75 LEU A N 1
ATOM 560 C CA . LEU A 1 75 ? 19.156 25.175 -24.280 1.00 53.59 75 LEU A CA 1
ATOM 561 C C . LEU A 1 75 ? 17.834 24.477 -23.923 1.00 53.59 75 LEU A C 1
ATOM 563 O O . LEU A 1 75 ? 17.778 23.776 -22.911 1.00 53.59 75 LEU A O 1
ATOM 567 N N . PRO A 1 76 ? 16.763 24.648 -24.721 1.00 57.38 76 PRO A N 1
ATOM 568 C CA . PRO A 1 76 ? 15.538 23.891 -24.520 1.00 57.38 76 PRO A CA 1
ATOM 569 C C . PRO A 1 76 ? 15.826 22.406 -24.762 1.00 57.38 76 PRO A C 1
ATOM 571 O O . PRO A 1 76 ? 16.126 22.001 -25.886 1.00 57.38 76 PRO A O 1
ATOM 574 N N . TRP A 1 77 ? 15.726 21.589 -23.713 1.00 64.31 77 TRP A N 1
ATOM 575 C CA . TRP A 1 77 ? 15.944 20.144 -23.794 1.00 64.31 77 TRP A CA 1
ATOM 576 C C . TRP A 1 77 ? 14.619 19.395 -23.674 1.00 64.31 77 TRP A C 1
ATOM 578 O O . TRP A 1 77 ? 13.783 19.713 -22.824 1.00 64.31 77 TRP A O 1
ATOM 588 N N . LYS A 1 78 ? 14.411 18.388 -24.527 1.00 70.69 78 LYS A N 1
ATOM 589 C CA . LYS A 1 78 ? 13.218 17.536 -24.466 1.00 70.69 78 LYS A CA 1
ATOM 590 C C . LYS A 1 78 ? 13.328 16.612 -23.256 1.00 70.69 78 LYS A C 1
ATOM 592 O O . LYS A 1 78 ? 14.242 15.798 -23.184 1.00 70.69 78 LYS A O 1
ATOM 597 N N . ARG A 1 79 ? 12.390 16.742 -22.323 1.00 78.69 79 ARG A N 1
ATOM 598 C CA . ARG A 1 79 ? 12.251 15.886 -21.145 1.00 78.69 79 ARG A CA 1
ATOM 599 C C . ARG A 1 79 ? 11.044 14.984 -21.333 1.00 78.69 79 ARG A C 1
ATOM 601 O O . ARG A 1 79 ? 9.988 15.430 -21.789 1.00 78.69 79 ARG A O 1
ATOM 608 N N . GLU A 1 80 ? 11.212 13.715 -20.994 1.00 81.56 80 GLU A N 1
ATOM 609 C CA . GLU A 1 80 ? 10.153 12.717 -21.060 1.00 81.56 80 GLU A CA 1
ATOM 610 C C . GLU A 1 80 ? 10.106 11.953 -19.739 1.00 81.56 80 GLU A C 1
ATOM 612 O O . GLU A 1 80 ? 11.140 11.578 -19.195 1.00 81.56 80 GLU A O 1
ATOM 617 N N . ARG A 1 81 ? 8.898 11.710 -19.232 1.00 85.19 81 ARG A N 1
ATOM 618 C CA . ARG A 1 81 ? 8.654 10.787 -18.122 1.00 85.19 81 ARG A CA 1
ATOM 619 C C . ARG A 1 81 ? 7.916 9.577 -18.654 1.00 85.19 81 ARG A C 1
ATOM 621 O O . ARG A 1 81 ? 6.882 9.744 -19.304 1.00 85.19 81 ARG A O 1
ATOM 628 N N . ALA A 1 82 ? 8.445 8.392 -18.358 1.00 88.00 82 ALA A N 1
ATOM 629 C CA . ALA A 1 82 ? 7.871 7.125 -18.790 1.00 88.00 82 ALA A CA 1
ATOM 630 C C . ALA A 1 82 ? 6.398 6.990 -18.370 1.00 88.00 82 ALA A C 1
ATOM 632 O O . ALA A 1 82 ? 5.979 7.521 -17.337 1.00 88.00 82 ALA A O 1
ATOM 633 N N . ALA A 1 83 ? 5.630 6.273 -19.191 1.00 90.81 83 ALA A N 1
ATOM 634 C CA . ALA A 1 83 ? 4.270 5.880 -18.854 1.00 90.81 83 ALA A CA 1
ATOM 635 C C . ALA A 1 83 ? 4.268 4.953 -17.630 1.00 90.81 83 ALA A C 1
ATOM 637 O O . ALA A 1 83 ? 5.257 4.266 -17.360 1.00 90.81 83 ALA A O 1
ATOM 638 N N . TYR A 1 84 ? 3.153 4.931 -16.910 1.00 92.50 84 TYR A N 1
ATOM 639 C CA . TYR A 1 84 ? 2.954 4.094 -15.727 1.00 92.50 84 TYR A CA 1
ATOM 640 C C . TYR A 1 84 ? 1.464 3.758 -15.555 1.00 92.50 84 TYR A C 1
ATOM 642 O O . TYR A 1 84 ? 0.615 4.428 -16.143 1.00 92.50 84 TYR A O 1
ATOM 650 N N . ALA A 1 85 ? 1.160 2.721 -14.772 1.00 93.56 85 ALA A N 1
ATOM 651 C CA . ALA A 1 85 ? -0.204 2.314 -14.434 1.00 93.56 85 ALA A CA 1
ATOM 652 C C . ALA A 1 85 ? -0.499 2.708 -12.989 1.00 93.56 85 ALA A C 1
ATOM 654 O O . ALA A 1 85 ? 0.220 2.257 -12.110 1.00 93.56 85 ALA A O 1
ATOM 655 N N . ASP A 1 86 ? -1.537 3.496 -12.729 1.00 93.62 86 ASP A N 1
ATOM 656 C CA . ASP A 1 86 ? -1.959 3.851 -11.363 1.00 93.62 86 ASP A CA 1
ATOM 657 C C . ASP A 1 86 ? -3.373 3.338 -11.065 1.00 93.62 86 ASP A C 1
ATOM 659 O O . ASP A 1 86 ? -4.000 2.728 -11.925 1.00 93.62 86 ASP A O 1
ATOM 663 N N . LEU A 1 87 ? -3.900 3.578 -9.866 1.00 95.25 87 LEU A N 1
ATOM 664 C CA . LEU A 1 87 ? -5.300 3.284 -9.557 1.00 95.25 87 LEU A CA 1
ATOM 665 C C . LEU A 1 87 ? -6.230 4.300 -10.222 1.00 95.25 87 LEU A C 1
ATOM 667 O O . LEU A 1 87 ? -6.013 5.507 -10.139 1.00 95.25 87 LEU A O 1
ATOM 671 N N . CYS A 1 88 ? -7.312 3.815 -10.829 1.00 95.25 88 CYS A N 1
ATOM 672 C CA . CYS A 1 88 ? -8.375 4.678 -11.345 1.00 95.25 88 CYS A CA 1
ATOM 673 C C . CYS A 1 88 ? -9.135 5.413 -10.232 1.00 95.25 88 CYS A C 1
ATOM 675 O O . CYS A 1 88 ? -9.566 6.549 -10.419 1.00 95.25 88 CYS A O 1
ATOM 677 N N . GLU A 1 89 ? -9.306 4.756 -9.087 1.00 95.38 89 GLU A N 1
ATOM 678 C CA . GLU A 1 89 ? -9.922 5.301 -7.882 1.00 95.38 89 GLU A CA 1
ATOM 679 C C . GLU A 1 89 ? -9.048 4.901 -6.695 1.00 95.38 89 GLU A C 1
ATOM 681 O O . GLU A 1 89 ? -8.760 3.719 -6.496 1.00 95.38 89 GLU A O 1
ATOM 686 N N . SER A 1 90 ? -8.582 5.899 -5.947 1.00 93.31 90 SER A N 1
ATOM 687 C CA . SER A 1 90 ? -7.670 5.718 -4.818 1.00 93.31 90 SER A CA 1
ATOM 688 C C . SER A 1 90 ? -8.347 5.932 -3.470 1.00 93.31 90 SER A C 1
ATOM 690 O O . SER A 1 90 ? -7.776 5.557 -2.455 1.00 93.31 90 SER A O 1
ATOM 692 N N . GLU A 1 91 ? -9.535 6.532 -3.422 1.00 96.06 91 GLU A N 1
ATOM 693 C CA . GLU A 1 91 ? -10.188 6.939 -2.177 1.00 96.06 91 GLU A CA 1
ATOM 694 C C . GLU A 1 91 ? -11.613 6.402 -2.114 1.00 96.06 91 GLU A C 1
ATOM 696 O O . GLU A 1 91 ? -12.415 6.630 -3.013 1.00 96.06 91 GLU A O 1
ATOM 701 N N . PHE A 1 92 ? -11.944 5.733 -1.013 1.00 97.56 92 PHE A N 1
ATOM 702 C CA . PHE A 1 92 ? -13.263 5.170 -0.768 1.00 97.56 92 PHE A CA 1
ATOM 703 C C . PHE A 1 92 ? -13.822 5.682 0.553 1.00 97.56 92 PHE A C 1
ATOM 705 O O . PHE A 1 92 ? -13.109 5.800 1.553 1.00 97.56 92 PHE A O 1
ATOM 712 N N . GLN A 1 93 ? -15.129 5.932 0.572 1.00 98.06 93 GLN A N 1
ATOM 713 C CA . GLN A 1 93 ? -15.860 6.325 1.769 1.00 98.06 93 GLN A CA 1
ATOM 714 C C . GLN A 1 93 ? -16.996 5.340 2.039 1.00 98.06 93 GLN A C 1
ATOM 716 O O . GLN A 1 93 ? -17.834 5.081 1.177 1.00 98.06 93 GLN A O 1
ATOM 721 N N . PHE A 1 94 ? -17.072 4.847 3.272 1.00 97.12 94 PHE A N 1
ATOM 722 C CA . PHE A 1 94 ? -18.096 3.903 3.703 1.00 97.12 94 PHE A CA 1
ATOM 723 C C . PHE A 1 94 ? -18.857 4.453 4.902 1.00 97.12 94 PHE A C 1
ATOM 725 O O . PHE A 1 94 ? -18.259 4.879 5.888 1.00 97.12 94 PHE A O 1
ATOM 732 N N . LYS A 1 95 ? -20.188 4.406 4.852 1.00 96.50 95 LYS A N 1
ATOM 733 C CA . LYS A 1 95 ? -21.025 4.620 6.037 1.00 96.50 95 LYS A CA 1
ATOM 734 C C . LYS A 1 95 ? -21.309 3.276 6.687 1.00 96.50 95 LYS A C 1
ATOM 736 O O . LYS A 1 95 ? -21.852 2.382 6.043 1.00 96.50 95 LYS A O 1
ATOM 741 N N . VAL A 1 96 ? -20.940 3.138 7.954 1.00 94.75 96 VAL A N 1
ATOM 742 C CA . VAL A 1 96 ? -21.084 1.895 8.712 1.00 94.75 96 VAL A CA 1
ATOM 743 C C . VAL A 1 96 ? -21.981 2.152 9.912 1.00 94.75 96 VAL A C 1
ATOM 745 O O . VAL A 1 96 ? -21.625 2.912 10.811 1.00 94.75 96 VAL A O 1
ATOM 748 N N . LEU A 1 97 ? -23.142 1.497 9.933 1.00 91.38 97 LEU A N 1
ATOM 749 C CA . LEU A 1 97 ? -24.045 1.505 11.079 1.00 91.38 97 LEU A CA 1
ATOM 750 C C . LEU A 1 97 ? -23.656 0.372 12.034 1.00 91.38 97 LEU A C 1
ATOM 752 O O . LEU A 1 97 ? -23.940 -0.804 11.775 1.00 91.38 97 LEU A O 1
ATOM 756 N N . GLY A 1 98 ? -22.976 0.734 13.117 1.00 83.62 98 GLY A N 1
ATOM 757 C CA . GLY A 1 98 ? -22.506 -0.206 14.124 1.00 83.62 98 GLY A CA 1
ATOM 758 C C . GLY A 1 98 ? -23.167 -0.013 15.485 1.00 83.62 98 GLY A C 1
ATOM 759 O O . GLY A 1 98 ? -24.081 0.793 15.657 1.00 83.62 98 GLY A O 1
ATOM 760 N N . GLN A 1 99 ? -22.705 -0.786 16.467 1.00 79.06 99 GLN A N 1
ATOM 761 C CA . GLN A 1 99 ? -23.247 -0.756 17.830 1.00 79.06 99 GLN A CA 1
ATOM 762 C C . GLN A 1 99 ? -23.023 0.589 18.537 1.00 79.06 99 GLN A C 1
ATOM 764 O O . GLN A 1 99 ? -23.788 0.936 19.430 1.00 79.06 99 GLN A O 1
ATOM 769 N N . GLN A 1 100 ? -22.004 1.351 18.129 1.00 78.94 100 GLN A N 1
ATOM 770 C CA . GLN A 1 100 ? -21.688 2.673 18.679 1.00 78.94 100 GLN A CA 1
ATOM 771 C C . GLN A 1 100 ? -22.338 3.814 17.877 1.00 78.94 100 GLN A C 1
ATOM 773 O O . GLN A 1 100 ? -22.047 4.982 18.117 1.00 78.94 100 GLN A O 1
ATOM 778 N N . GLY A 1 101 ? -23.226 3.485 16.933 1.00 87.12 101 GLY A N 1
ATOM 779 C CA . GLY A 1 101 ? -23.879 4.434 16.038 1.00 87.12 101 GLY A CA 1
ATOM 780 C C . GLY A 1 101 ? -23.313 4.408 14.619 1.00 87.12 101 GLY A C 1
ATOM 781 O O . GLY A 1 101 ? -22.556 3.514 14.227 1.00 87.12 101 GLY A O 1
ATOM 782 N N . GLU A 1 102 ? -23.727 5.389 13.818 1.00 92.88 102 GLU A N 1
ATOM 783 C CA . GLU A 1 102 ? -23.210 5.570 12.464 1.00 92.88 102 GLU A CA 1
ATOM 784 C C . GLU A 1 102 ? -21.797 6.156 12.520 1.00 92.88 102 GLU A C 1
ATOM 786 O O . GLU A 1 102 ? -21.562 7.192 13.139 1.00 92.88 102 GLU A O 1
ATOM 791 N N . THR A 1 103 ? -20.859 5.513 11.830 1.00 92.88 103 THR A N 1
ATOM 792 C CA . THR A 1 103 ? -19.536 6.076 11.567 1.00 92.88 103 THR A CA 1
ATOM 793 C C . THR A 1 103 ? -19.278 6.155 10.071 1.00 92.88 103 THR A C 1
ATOM 795 O O . THR A 1 103 ? -19.815 5.381 9.278 1.00 92.88 103 THR A O 1
ATOM 798 N N . THR A 1 104 ? -18.436 7.102 9.678 1.00 97.06 104 THR A N 1
ATOM 799 C CA . THR A 1 104 ? -17.892 7.174 8.325 1.00 97.06 104 THR A CA 1
ATOM 800 C C . THR A 1 104 ? -16.457 6.673 8.366 1.00 97.06 104 THR A C 1
ATOM 802 O O . THR A 1 104 ? -15.654 7.182 9.144 1.00 97.06 104 THR A O 1
ATOM 805 N N . LEU A 1 105 ? -16.140 5.695 7.528 1.00 96.94 105 LEU A N 1
ATOM 806 C CA . LEU A 1 105 ? -14.797 5.185 7.307 1.00 96.94 105 LEU A CA 1
ATOM 807 C C . LEU A 1 105 ? -14.257 5.731 5.982 1.00 96.94 105 LEU A C 1
ATOM 809 O O . LEU A 1 105 ? -14.973 5.723 4.982 1.00 96.94 105 LEU A O 1
ATOM 813 N N . TYR A 1 106 ? -12.993 6.135 5.981 1.00 97.38 106 TYR A N 1
ATOM 814 C CA . TYR A 1 106 ? -12.216 6.432 4.783 1.00 97.38 106 TYR A CA 1
ATOM 815 C C . TYR A 1 106 ? -11.182 5.330 4.563 1.00 97.38 106 TYR A C 1
ATOM 817 O O . TYR A 1 106 ? -10.568 4.863 5.524 1.00 97.38 106 TYR A O 1
ATOM 825 N N . LEU A 1 107 ? -11.001 4.923 3.311 1.00 97.50 107 LEU A N 1
ATOM 826 C CA . LEU A 1 107 ? -9.919 4.053 2.866 1.00 97.50 107 LEU A CA 1
ATOM 827 C C . LEU A 1 107 ? -9.228 4.727 1.683 1.00 97.50 107 LEU A C 1
ATOM 829 O O . LEU A 1 107 ? -9.822 4.859 0.618 1.00 97.50 107 LEU A O 1
ATOM 833 N N . GLU A 1 108 ? -7.976 5.120 1.867 1.00 95.69 108 GLU A N 1
ATOM 834 C CA . GLU A 1 108 ? -7.109 5.585 0.788 1.00 95.69 108 GLU A CA 1
ATOM 835 C C . GLU A 1 108 ? -6.177 4.443 0.367 1.00 95.69 108 GLU A C 1
ATOM 837 O O . GLU A 1 108 ? -5.685 3.683 1.208 1.00 95.69 108 GLU A O 1
ATOM 842 N N . THR A 1 109 ? -5.929 4.318 -0.931 1.00 95.19 109 THR A N 1
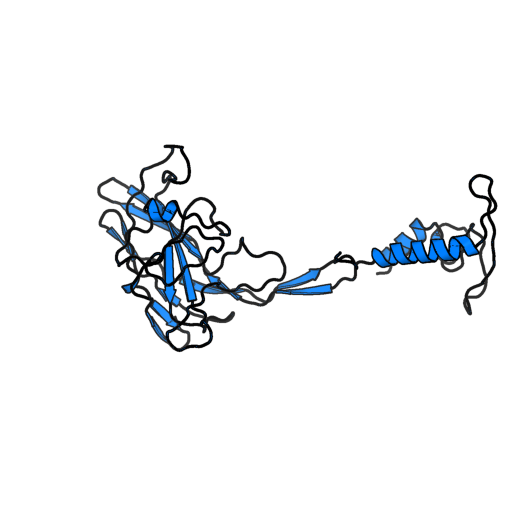ATOM 843 C CA . THR A 1 109 ? -5.110 3.273 -1.540 1.00 95.19 109 THR A CA 1
ATOM 844 C C . THR A 1 109 ? -4.162 3.869 -2.564 1.00 95.19 109 THR A C 1
ATOM 846 O O . THR A 1 109 ? -4.550 4.738 -3.340 1.00 95.19 109 THR A O 1
ATOM 849 N N . TYR A 1 110 ? -2.912 3.408 -2.574 1.00 92.62 110 TYR A N 1
ATOM 850 C CA . TYR A 1 110 ? -1.887 3.934 -3.476 1.00 92.62 110 TYR A CA 1
ATOM 851 C C . TYR A 1 110 ? -0.968 2.816 -3.975 1.00 92.62 110 TYR A C 1
ATOM 853 O O . TYR A 1 110 ? -0.629 1.899 -3.222 1.00 92.62 110 TYR A O 1
ATOM 861 N N . LEU A 1 111 ? -0.534 2.911 -5.237 1.00 92.50 111 LEU A N 1
ATOM 862 C CA . LEU A 1 111 ? 0.544 2.071 -5.781 1.00 92.50 111 LEU A CA 1
ATOM 863 C C . LEU A 1 111 ? 1.907 2.741 -5.659 1.00 92.50 111 LEU A C 1
ATOM 865 O O . LEU A 1 111 ? 2.915 2.069 -5.454 1.00 92.50 111 LEU A O 1
ATOM 869 N N . TYR A 1 112 ? 1.938 4.065 -5.779 1.00 87.00 112 TYR A N 1
ATOM 870 C CA . TYR A 1 112 ? 3.161 4.849 -5.731 1.00 87.00 112 TYR A CA 1
ATOM 871 C C . TYR A 1 112 ? 3.047 5.955 -4.699 1.00 87.00 112 TYR A C 1
ATOM 873 O O . TYR A 1 112 ? 1.987 6.555 -4.500 1.00 87.00 112 TYR A O 1
ATOM 881 N N . ASP A 1 113 ? 4.189 6.287 -4.113 1.00 77.69 113 ASP A N 1
ATOM 882 C CA . ASP A 1 113 ? 4.334 7.572 -3.466 1.00 77.69 113 ASP A CA 1
ATOM 883 C C . ASP A 1 113 ? 4.613 8.656 -4.519 1.00 77.69 113 ASP A C 1
ATOM 885 O O . ASP A 1 113 ? 5.703 8.736 -5.096 1.00 77.69 113 ASP A O 1
ATOM 889 N N . HIS A 1 114 ? 3.617 9.508 -4.764 1.00 74.75 114 HIS A N 1
ATOM 890 C CA . HIS A 1 114 ? 3.747 10.641 -5.677 1.00 74.75 114 HIS A CA 1
ATOM 891 C C . HIS A 1 114 ? 4.492 11.817 -5.040 1.00 74.75 114 HIS A C 1
ATOM 893 O O . HIS A 1 114 ? 4.974 12.683 -5.770 1.00 74.75 114 HIS A O 1
ATOM 899 N N . ALA A 1 115 ? 4.622 11.857 -3.711 1.00 70.19 115 ALA A N 1
ATOM 900 C CA . ALA A 1 115 ? 5.291 12.929 -2.981 1.00 70.19 115 ALA A CA 1
ATOM 901 C C . ALA A 1 115 ? 6.823 12.763 -2.910 1.00 70.19 115 ALA A C 1
ATOM 903 O O . ALA A 1 115 ? 7.531 13.774 -2.880 1.00 70.19 115 ALA A O 1
ATOM 904 N N . ALA A 1 116 ? 7.358 11.534 -2.921 1.00 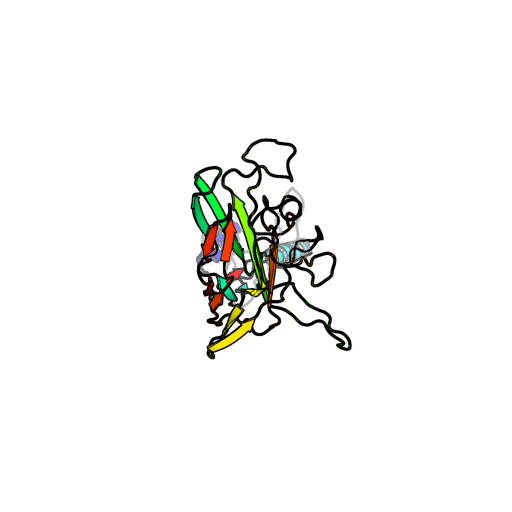64.94 116 ALA A N 1
ATOM 905 C CA . ALA A 1 116 ? 8.803 11.279 -3.012 1.00 64.94 116 ALA A CA 1
ATOM 906 C C . ALA A 1 116 ? 9.412 11.737 -4.340 1.00 64.94 116 ALA A C 1
ATOM 908 O O . ALA A 1 116 ? 10.613 12.016 -4.411 1.00 64.94 116 ALA A O 1
ATOM 909 N N . GLN A 1 117 ? 8.623 11.772 -5.416 1.00 65.88 117 GLN A N 1
ATOM 910 C CA . GLN A 1 117 ? 9.161 11.903 -6.765 1.00 65.88 117 GLN A CA 1
ATOM 911 C C . GLN A 1 117 ? 9.062 13.336 -7.291 1.00 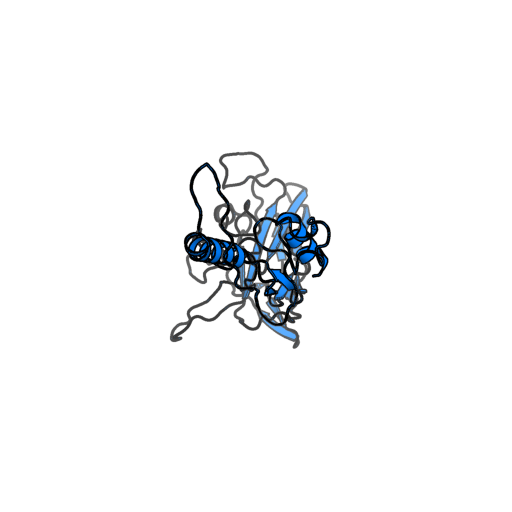65.88 117 GLN A C 1
ATOM 913 O O . GLN A 1 117 ? 7.994 13.933 -7.385 1.00 65.88 117 GLN A O 1
ATOM 918 N N . TRP A 1 118 ? 10.213 13.872 -7.703 1.00 56.72 118 TRP A N 1
ATOM 919 C CA . TRP A 1 118 ? 10.346 15.192 -8.319 1.00 56.72 118 TRP A CA 1
ATOM 920 C C . TRP A 1 118 ? 10.811 15.051 -9.775 1.00 56.72 118 TRP A C 1
ATOM 922 O O . TRP A 1 118 ? 11.785 14.354 -10.066 1.00 56.72 118 TRP A O 1
ATOM 932 N N . GLY A 1 119 ? 10.159 15.765 -10.696 1.00 66.62 119 GLY A N 1
ATOM 933 C CA . GLY A 1 119 ? 10.647 15.958 -12.067 1.00 66.62 119 GLY A CA 1
ATOM 934 C C . GLY A 1 119 ? 10.512 14.742 -12.997 1.00 66.62 119 GLY A C 1
ATOM 935 O O . GLY A 1 119 ? 9.405 14.292 -13.284 1.00 66.62 119 GLY A O 1
ATOM 936 N N . GLU A 1 120 ? 11.643 14.283 -13.542 1.00 67.31 120 GLU A N 1
ATOM 937 C CA . GLU A 1 120 ? 11.748 13.285 -14.630 1.00 67.31 120 GLU A CA 1
ATOM 938 C C . GLU A 1 120 ? 11.811 11.830 -14.162 1.00 67.31 120 GLU A C 1
ATOM 940 O O . GLU A 1 120 ? 11.817 10.921 -14.991 1.00 67.31 120 GLU A O 1
ATOM 945 N N . LYS A 1 121 ? 11.883 11.590 -12.850 1.00 76.44 121 LYS A N 1
ATOM 946 C CA . LYS A 1 121 ? 12.047 10.235 -12.319 1.00 76.44 121 LYS A CA 1
ATOM 947 C C . LYS A 1 121 ? 10.851 9.346 -12.667 1.00 76.44 121 LYS A C 1
ATOM 949 O O . LYS A 1 121 ? 9.701 9.794 -12.697 1.00 76.44 121 LYS A O 1
ATOM 954 N N . ARG A 1 122 ? 11.149 8.074 -12.941 1.00 76.44 122 ARG A N 1
ATOM 955 C CA . ARG A 1 122 ? 10.146 7.038 -13.191 1.00 76.44 122 ARG A CA 1
ATOM 956 C C . ARG A 1 122 ? 9.402 6.704 -11.897 1.00 76.44 122 ARG A C 1
ATOM 958 O O . ARG A 1 122 ? 9.991 6.725 -10.819 1.00 76.44 122 ARG A O 1
ATOM 965 N N . TYR A 1 123 ? 8.119 6.377 -12.029 1.00 84.38 123 TYR A N 1
ATOM 966 C CA . TYR A 1 123 ? 7.352 5.765 -10.950 1.00 84.38 123 TYR A CA 1
ATOM 967 C C . TYR A 1 123 ? 7.755 4.301 -10.816 1.00 84.38 123 TYR A C 1
ATOM 969 O O . TYR A 1 123 ? 7.486 3.492 -11.704 1.00 84.38 123 TYR A O 1
ATOM 977 N N . GLU A 1 124 ? 8.431 3.986 -9.720 1.00 83.56 124 GLU A N 1
ATOM 978 C CA . GLU A 1 124 ? 8.852 2.632 -9.379 1.00 83.56 124 GLU A CA 1
ATOM 979 C C . GLU A 1 124 ? 8.459 2.340 -7.934 1.00 83.56 124 GLU A C 1
ATOM 981 O O . GLU A 1 124 ? 8.555 3.204 -7.057 1.00 83.56 124 GLU A O 1
ATOM 986 N N . GLN A 1 125 ? 7.994 1.117 -7.695 1.00 87.44 125 GLN A N 1
ATOM 987 C CA . GLN A 1 125 ? 7.750 0.623 -6.349 1.00 87.44 125 GLN A CA 1
ATOM 988 C C . GLN A 1 125 ? 9.086 0.236 -5.710 1.00 87.44 125 GLN A C 1
ATOM 990 O O . GLN A 1 125 ? 9.903 -0.444 -6.322 1.00 87.44 125 GLN A O 1
ATOM 995 N N . GLY A 1 126 ? 9.325 0.692 -4.478 1.00 85.88 126 GLY A N 1
ATOM 996 C CA . GLY A 1 126 ? 10.617 0.507 -3.807 1.00 85.88 126 GLY A CA 1
ATOM 997 C C . GLY A 1 126 ? 10.834 -0.874 -3.178 1.00 85.88 126 GLY A C 1
ATOM 998 O O . GLY A 1 126 ? 11.948 -1.181 -2.756 1.00 85.88 126 GLY A O 1
ATOM 999 N N . LEU A 1 127 ? 9.800 -1.719 -3.115 1.00 91.44 127 LEU A N 1
ATOM 1000 C CA . LEU A 1 127 ? 9.870 -3.016 -2.446 1.00 91.44 127 LEU A CA 1
ATOM 1001 C C . LEU A 1 127 ? 10.701 -4.016 -3.257 1.00 91.44 127 LEU A C 1
ATOM 1003 O O . LEU A 1 127 ? 10.325 -4.402 -4.361 1.00 91.44 127 LEU A O 1
ATOM 1007 N N . HIS A 1 128 ? 11.781 -4.493 -2.642 1.00 93.31 128 HIS A N 1
ATOM 1008 C CA . HIS A 1 128 ? 12.583 -5.604 -3.138 1.00 93.31 128 HIS A CA 1
ATOM 1009 C C . HIS A 1 128 ? 12.774 -6.637 -2.023 1.00 93.31 128 HIS A C 1
ATOM 1011 O O . HIS A 1 128 ? 13.039 -6.278 -0.873 1.00 93.31 128 HIS A O 1
ATOM 1017 N N . VAL A 1 129 ? 12.640 -7.918 -2.358 1.00 93.88 129 VAL A N 1
ATOM 1018 C CA . VAL A 1 129 ? 12.706 -9.043 -1.420 1.00 93.88 129 VAL A CA 1
ATOM 1019 C C . VAL A 1 129 ? 13.906 -9.916 -1.760 1.00 93.88 129 VAL A C 1
ATOM 1021 O O . VAL A 1 129 ? 14.052 -10.380 -2.889 1.00 93.88 129 VAL A O 1
ATOM 1024 N N . GLN A 1 130 ? 14.773 -10.138 -0.773 1.00 93.81 130 GLN A N 1
ATOM 1025 C CA . GLN A 1 130 ? 15.911 -11.044 -0.895 1.00 93.81 130 GLN A CA 1
ATOM 1026 C C . GLN A 1 130 ? 15.467 -12.471 -0.570 1.00 93.81 130 GLN A C 1
ATOM 1028 O O . GLN A 1 130 ? 15.093 -12.762 0.567 1.00 93.81 130 GLN A O 1
ATOM 1033 N N . TYR A 1 131 ? 15.540 -13.366 -1.552 1.00 91.31 131 TYR A N 1
ATOM 1034 C CA . TYR A 1 131 ? 15.198 -14.772 -1.361 1.00 91.31 131 TYR A CA 1
ATOM 1035 C C . TYR A 1 131 ? 16.415 -15.603 -0.935 1.00 91.31 131 TYR A C 1
ATOM 1037 O O . TYR A 1 131 ? 17.536 -15.321 -1.376 1.00 91.31 131 TYR A O 1
ATOM 1045 N N . PRO A 1 132 ? 16.227 -16.636 -0.090 1.00 92.50 132 PRO A N 1
ATOM 1046 C CA . PRO A 1 132 ? 17.309 -17.538 0.287 1.00 92.50 132 PRO A CA 1
ATOM 1047 C C . PRO A 1 132 ? 17.952 -18.191 -0.940 1.00 92.50 132 PRO A C 1
ATOM 1049 O O . PRO A 1 132 ? 17.277 -18.852 -1.725 1.00 92.50 132 PRO A O 1
ATOM 1052 N N . GLY A 1 133 ? 19.267 -18.026 -1.078 1.00 93.69 133 GLY A N 1
ATOM 1053 C CA . GLY A 1 133 ? 20.042 -18.604 -2.179 1.00 93.69 133 GLY A CA 1
ATOM 1054 C C . GLY A 1 133 ? 20.047 -17.792 -3.478 1.00 93.69 133 GLY A C 1
ATOM 1055 O O . GLY A 1 133 ? 20.764 -18.172 -4.398 1.00 93.69 133 GLY A O 1
ATOM 1056 N N . GLU A 1 134 ? 19.309 -16.682 -3.565 1.00 93.69 134 GLU A N 1
ATOM 1057 C CA . GLU A 1 134 ? 19.397 -15.759 -4.703 1.00 93.69 134 GLU A CA 1
ATOM 1058 C C . GLU A 1 134 ? 20.492 -14.705 -4.466 1.00 93.69 134 GLU A C 1
ATOM 1060 O O . GLU A 1 134 ? 20.701 -14.255 -3.341 1.00 93.69 134 GLU A O 1
ATOM 1065 N N . GLU A 1 135 ? 21.205 -14.303 -5.520 1.00 93.81 135 GLU A N 1
ATOM 1066 C CA . GLU A 1 135 ? 22.267 -13.284 -5.434 1.00 93.81 135 GLU A CA 1
ATOM 1067 C C . GLU A 1 135 ? 21.702 -11.857 -5.378 1.00 93.81 135 GLU A C 1
ATOM 1069 O O . GLU A 1 135 ? 22.261 -10.991 -4.709 1.00 93.81 135 GLU A O 1
ATOM 1074 N N . TYR A 1 136 ? 20.569 -11.623 -6.046 1.00 94.25 136 TYR A N 1
ATOM 1075 C CA . TYR A 1 136 ? 19.958 -10.304 -6.192 1.00 94.25 136 TYR A CA 1
ATOM 1076 C C . TYR A 1 136 ? 18.528 -10.301 -5.650 1.00 94.25 136 TYR A C 1
ATOM 1078 O O . TYR A 1 136 ? 17.812 -11.289 -5.822 1.00 94.25 136 TYR A O 1
ATOM 1086 N N . PRO A 1 137 ? 18.080 -9.198 -5.030 1.00 94.12 137 PRO A N 1
ATOM 1087 C CA . PRO A 1 137 ? 16.720 -9.096 -4.537 1.00 94.12 137 PRO A CA 1
ATOM 1088 C C . PRO A 1 137 ? 15.739 -8.893 -5.698 1.00 94.12 137 PRO A C 1
ATOM 1090 O O . PRO A 1 137 ? 16.056 -8.260 -6.708 1.00 94.12 137 PRO A O 1
ATOM 1093 N N . ARG A 1 138 ? 14.519 -9.407 -5.539 1.00 93.88 138 ARG A N 1
ATOM 1094 C CA . ARG A 1 138 ? 13.467 -9.352 -6.560 1.00 93.88 138 ARG A CA 1
ATOM 1095 C C . ARG A 1 138 ? 12.419 -8.296 -6.224 1.00 93.88 138 ARG A C 1
ATOM 1097 O O . ARG A 1 138 ? 12.007 -8.228 -5.066 1.00 93.88 138 ARG A O 1
ATOM 1104 N N . PRO A 1 139 ? 11.965 -7.490 -7.196 1.00 94.12 139 PRO A N 1
ATOM 1105 C CA . PRO A 1 139 ? 10.891 -6.542 -6.953 1.00 94.12 139 PRO A CA 1
ATOM 1106 C C . 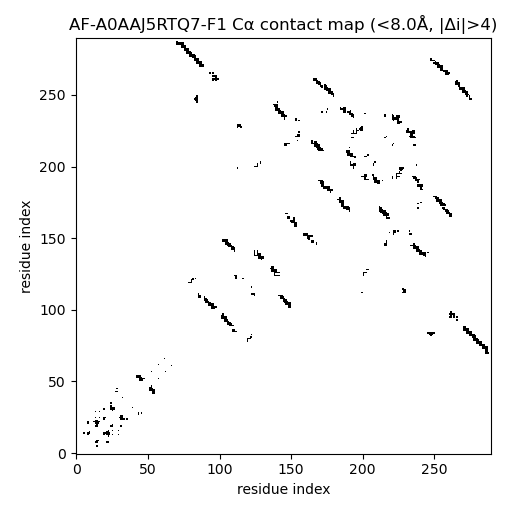PRO A 1 139 ? 9.573 -7.275 -6.692 1.00 94.12 139 PRO A C 1
ATOM 1108 O O . PRO A 1 139 ? 9.292 -8.315 -7.290 1.00 94.12 139 PRO A O 1
ATOM 1111 N N . GLU A 1 140 ? 8.761 -6.715 -5.803 1.00 95.38 140 GLU A N 1
ATOM 1112 C CA . GLU A 1 140 ? 7.407 -7.198 -5.541 1.00 95.38 140 GLU A CA 1
ATOM 1113 C C . GLU A 1 140 ? 6.400 -6.061 -5.581 1.00 95.38 140 GLU A C 1
ATOM 1115 O O . GLU A 1 140 ? 6.678 -4.929 -5.181 1.00 95.38 140 GLU A O 1
ATOM 1120 N N . PHE A 1 141 ? 5.204 -6.403 -6.042 1.00 96.00 141 PHE A N 1
ATOM 1121 C CA . PHE A 1 141 ? 4.091 -5.485 -6.118 1.00 96.00 141 PHE A CA 1
ATOM 1122 C C . PHE A 1 141 ? 3.431 -5.313 -4.751 1.00 96.00 141 PHE A C 1
ATOM 1124 O O . PHE A 1 141 ? 3.182 -6.288 -4.039 1.00 96.00 141 PHE A O 1
ATOM 1131 N N . PHE A 1 142 ? 3.086 -4.080 -4.391 1.00 95.94 142 PHE A N 1
ATOM 1132 C CA . PHE A 1 142 ? 2.311 -3.814 -3.181 1.00 95.94 142 PHE A CA 1
ATOM 1133 C C . PHE A 1 142 ? 1.207 -2.782 -3.397 1.00 95.94 142 PHE A C 1
ATOM 1135 O O . PHE A 1 142 ? 1.284 -1.937 -4.285 1.00 95.94 142 PHE A O 1
ATOM 1142 N N . VAL A 1 143 ? 0.191 -2.834 -2.539 1.00 96.19 143 VAL A N 1
ATOM 1143 C CA . VAL A 1 143 ? -0.825 -1.786 -2.397 1.00 96.19 143 VAL A CA 1
ATOM 1144 C C . VAL A 1 143 ? -0.697 -1.196 -1.001 1.00 96.19 143 VAL A C 1
ATOM 1146 O O . VAL A 1 143 ? -0.776 -1.921 -0.006 1.00 96.19 143 VAL A O 1
ATOM 1149 N N . GLN A 1 144 ? -0.487 0.115 -0.929 1.00 94.50 144 GLN A N 1
ATOM 1150 C CA . GLN A 1 144 ? -0.566 0.875 0.313 1.00 94.50 144 GLN A CA 1
ATOM 1151 C C . GLN A 1 144 ? -2.035 1.119 0.651 1.00 94.50 144 GLN A C 1
ATOM 1153 O O . GLN A 1 144 ? -2.811 1.487 -0.225 1.00 94.50 144 GLN A O 1
ATOM 1158 N N . MET A 1 145 ? -2.405 0.940 1.915 1.00 95.38 145 MET A N 1
ATOM 1159 C CA . MET A 1 145 ? -3.743 1.167 2.452 1.00 95.38 145 MET A CA 1
ATOM 1160 C C . MET A 1 145 ? -3.666 2.088 3.669 1.00 95.38 145 MET A C 1
ATOM 1162 O O . MET A 1 145 ? -2.864 1.871 4.580 1.00 95.38 145 MET A O 1
ATOM 1166 N N . ILE A 1 146 ? -4.530 3.095 3.714 1.00 94.56 146 ILE A N 1
ATOM 1167 C CA . ILE A 1 146 ? -4.676 4.007 4.848 1.00 94.56 146 ILE A CA 1
ATOM 1168 C C . ILE A 1 146 ? -6.156 4.056 5.204 1.00 94.56 146 ILE A C 1
ATOM 1170 O O . ILE A 1 146 ? -6.951 4.647 4.480 1.00 94.56 146 ILE A O 1
ATOM 1174 N N . ALA A 1 147 ? -6.533 3.416 6.309 1.00 96.00 147 ALA A N 1
ATOM 1175 C CA . ALA A 1 147 ? -7.919 3.359 6.758 1.00 96.00 147 ALA A CA 1
ATOM 1176 C C . ALA A 1 147 ? -8.096 4.153 8.048 1.00 96.00 147 ALA A C 1
ATOM 1178 O O . ALA A 1 147 ? -7.331 3.959 8.984 1.00 96.00 147 ALA A O 1
ATOM 1179 N N . TYR A 1 148 ? -9.105 5.021 8.116 1.00 95.75 148 TYR A N 1
ATOM 1180 C CA . TYR A 1 148 ? -9.399 5.789 9.326 1.00 95.75 148 TYR A CA 1
ATOM 1181 C C . TYR A 1 148 ? -10.874 6.162 9.427 1.00 95.75 148 TYR A C 1
ATOM 1183 O O . TYR A 1 148 ? -11.540 6.450 8.432 1.00 95.75 148 TYR A O 1
ATOM 1191 N N . ASN A 1 149 ? -11.403 6.187 10.651 1.00 95.50 149 ASN A N 1
ATOM 1192 C CA . ASN A 1 149 ? -12.728 6.745 10.897 1.00 95.50 149 ASN A CA 1
ATOM 1193 C C . ASN A 1 149 ? -12.711 8.275 10.800 1.00 95.50 149 ASN A C 1
ATOM 1195 O O . ASN A 1 149 ? -11.699 8.938 11.037 1.00 95.50 149 ASN A O 1
ATOM 1199 N N . LYS A 1 150 ? -13.862 8.848 10.455 1.00 94.25 150 LYS A N 1
ATOM 1200 C CA . LYS A 1 150 ? -14.059 10.292 10.412 1.00 94.25 150 LYS A CA 1
ATOM 1201 C C . LYS A 1 150 ? -13.677 10.917 11.749 1.00 94.25 150 LYS A C 1
ATOM 1203 O O . LYS A 1 150 ? -13.996 10.383 12.808 1.00 94.25 150 LYS A O 1
ATOM 1208 N N . ASP A 1 151 ? -12.973 12.041 11.653 1.00 91.56 151 ASP A N 1
ATOM 1209 C CA . ASP A 1 151 ? -12.483 12.819 12.786 1.00 91.56 151 ASP A CA 1
ATOM 1210 C C . ASP A 1 151 ? -11.568 12.035 13.743 1.00 91.56 151 ASP A C 1
ATOM 1212 O O . ASP A 1 151 ? -11.354 12.483 14.863 1.00 91.56 151 ASP A O 1
ATOM 1216 N N . ARG A 1 152 ? -10.964 10.915 13.311 1.00 92.19 152 ARG A N 1
ATOM 1217 C CA . ARG A 1 152 ? -10.034 10.116 14.126 1.00 92.19 152 ARG A CA 1
ATOM 1218 C C . ARG A 1 152 ? -8.946 10.982 14.773 1.00 92.19 152 ARG A C 1
ATOM 1220 O O . ARG A 1 152 ? -8.180 11.664 14.080 1.00 92.19 152 ARG A O 1
ATOM 1227 N N . GLN A 1 153 ? -8.822 10.864 16.092 1.00 91.69 153 GLN A N 1
ATOM 1228 C CA . GLN A 1 153 ? -7.741 11.432 16.890 1.00 91.69 153 GLN A CA 1
ATOM 1229 C C . GLN A 1 153 ? -6.385 10.932 16.379 1.00 91.69 153 GLN A C 1
ATOM 1231 O O . GLN A 1 153 ? -6.217 9.751 16.093 1.00 91.69 153 GLN A O 1
ATOM 1236 N N . ARG A 1 154 ? -5.387 11.812 16.264 1.00 86.50 154 ARG A N 1
ATOM 1237 C CA . ARG A 1 154 ? -4.078 11.446 15.700 1.00 86.50 154 ARG A CA 1
ATOM 1238 C C . ARG A 1 154 ? -3.085 11.049 16.791 1.00 86.50 154 ARG A C 1
ATOM 1240 O O . ARG A 1 154 ? -2.808 11.878 17.653 1.00 86.50 154 ARG A O 1
ATOM 1247 N N . PRO A 1 155 ? -2.471 9.856 16.722 1.00 84.88 155 PRO A N 1
ATOM 1248 C CA . PRO A 1 155 ? -1.510 9.411 17.723 1.00 84.88 155 PRO A CA 1
ATOM 1249 C C . PRO A 1 155 ? -0.149 10.090 17.556 1.00 84.88 155 PRO A C 1
ATOM 1251 O O . PRO A 1 155 ? 0.674 10.025 18.459 1.00 84.88 155 PRO A O 1
ATOM 1254 N N . SER A 1 156 ? 0.093 10.736 16.412 1.00 75.75 156 SER A N 1
ATOM 1255 C CA . SER A 1 156 ? 1.290 11.534 16.134 1.00 75.75 156 SER A CA 1
ATOM 1256 C C . SER A 1 156 ? 1.239 12.948 16.718 1.00 75.75 156 SER A C 1
ATOM 1258 O O . SER A 1 156 ? 2.200 13.698 16.577 1.00 75.75 156 SER A O 1
ATOM 1260 N N . THR A 1 157 ? 0.124 13.340 17.343 1.00 76.19 157 THR A N 1
ATOM 1261 C CA . THR A 1 157 ? -0.051 14.673 17.929 1.00 76.19 157 THR A CA 1
ATOM 1262 C C . THR A 1 157 ? -0.456 14.563 19.392 1.00 76.19 157 THR A C 1
ATOM 1264 O O . THR A 1 157 ? -1.306 13.743 19.722 1.00 76.19 157 THR A O 1
ATOM 1267 N N . ASP A 1 158 ? 0.032 15.467 20.243 1.00 72.94 158 ASP A N 1
ATOM 1268 C CA . ASP A 1 158 ? -0.380 15.547 21.659 1.00 72.94 158 ASP A CA 1
ATOM 1269 C C . ASP A 1 158 ? -1.831 16.040 21.846 1.00 72.94 158 ASP A C 1
ATOM 1271 O O . ASP A 1 158 ? -2.361 16.104 22.957 1.00 72.94 158 ASP A O 1
ATOM 1275 N N . SER A 1 159 ? -2.504 16.407 20.751 1.00 73.69 159 SER A N 1
ATOM 1276 C CA . SER A 1 159 ? -3.891 16.852 20.769 1.00 73.69 159 SER A CA 1
ATOM 1277 C C . SER A 1 159 ? -4.845 15.676 20.976 1.00 73.69 159 SER A C 1
ATOM 1279 O O . SER A 1 159 ? -4.869 14.728 20.195 1.00 73.69 159 SER A O 1
ATOM 1281 N N . LYS A 1 160 ? -5.725 15.788 21.976 1.00 78.25 160 LYS A N 1
ATOM 1282 C CA . LYS A 1 160 ? -6.878 14.886 22.154 1.00 78.25 160 LYS A CA 1
ATOM 1283 C C . LYS A 1 160 ? -8.093 15.280 21.307 1.00 78.25 160 LYS A C 1
ATOM 1285 O O . LYS A 1 160 ? -9.218 14.928 21.639 1.00 78.25 160 LYS A O 1
ATOM 1290 N N . ARG A 1 161 ? -7.896 16.076 20.252 1.00 85.75 161 ARG A N 1
ATOM 1291 C CA . ARG A 1 161 ? -8.985 16.492 19.368 1.00 85.75 161 ARG A CA 1
ATOM 1292 C C . ARG A 1 161 ? -9.330 15.360 18.402 1.00 85.75 161 ARG A C 1
ATOM 1294 O O . ARG A 1 161 ? -8.443 14.859 17.713 1.00 85.75 161 ARG A O 1
ATOM 1301 N N . GLY A 1 162 ? -10.618 15.051 18.308 1.00 89.25 162 GLY A N 1
ATOM 1302 C CA . GLY A 1 162 ? -11.153 14.033 17.411 1.00 89.25 162 GLY A CA 1
ATOM 1303 C C . GLY A 1 162 ? -11.831 12.893 18.161 1.00 89.25 162 GLY A C 1
ATOM 1304 O O . GLY A 1 162 ? -11.921 12.905 19.385 1.00 89.25 162 GLY A O 1
ATOM 1305 N N . GLU A 1 163 ? -12.292 11.916 17.396 1.00 91.38 163 GLU A N 1
ATOM 1306 C CA . GLU A 1 163 ? -12.929 10.696 17.873 1.00 91.38 163 GLU A CA 1
ATOM 1307 C C . GLU A 1 163 ? -11.886 9.601 18.129 1.00 91.38 163 GLU A C 1
ATOM 1309 O O . GLU A 1 163 ? -10.880 9.525 17.410 1.00 91.38 163 GLU A O 1
ATOM 1314 N N . PRO A 1 164 ? -12.100 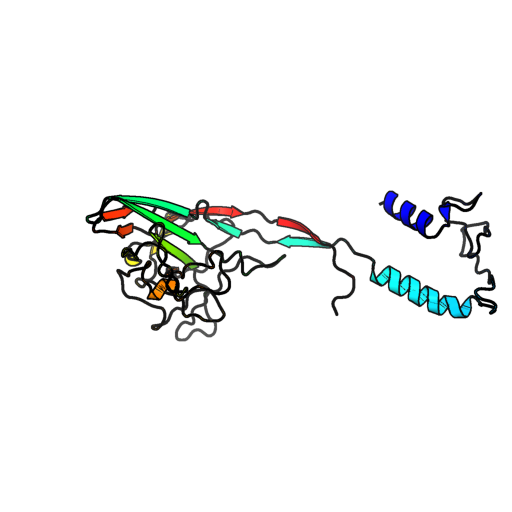8.717 19.117 1.00 92.00 164 PRO A N 1
ATOM 1315 C CA . PRO A 1 164 ? -11.227 7.571 19.323 1.00 92.00 164 PRO A CA 1
ATOM 1316 C C . PRO A 1 164 ? -11.178 6.675 18.069 1.00 92.00 164 PRO A C 1
ATOM 1318 O O . PRO A 1 164 ? -12.114 6.670 17.260 1.00 92.00 164 PRO A O 1
ATOM 1321 N N . PRO A 1 165 ? -10.089 5.909 17.878 1.00 93.88 165 PRO A N 1
ATOM 1322 C CA . PRO A 1 165 ? -10.001 4.977 16.765 1.00 93.88 165 PRO A CA 1
ATOM 1323 C C . PRO A 1 165 ? -11.064 3.881 16.892 1.00 93.88 165 PRO A C 1
ATOM 1325 O O . PRO A 1 165 ? -11.193 3.237 17.933 1.00 93.88 165 PRO A O 1
ATOM 1328 N N . ILE A 1 166 ? -11.802 3.651 15.808 1.00 95.25 166 ILE A N 1
ATOM 1329 C CA . ILE A 1 166 ? -12.694 2.494 15.671 1.00 95.25 166 ILE A CA 1
ATOM 1330 C C . ILE A 1 166 ? -11.899 1.374 14.995 1.00 95.25 166 ILE A C 1
ATOM 1332 O O . ILE A 1 166 ? -11.403 1.614 13.896 1.00 95.25 166 ILE A O 1
ATOM 1336 N N . PRO A 1 167 ? -11.790 0.164 15.573 1.00 96.81 167 PRO A N 1
ATOM 1337 C CA . PRO A 1 167 ? -11.048 -0.922 14.942 1.00 96.81 167 PRO A CA 1
ATOM 1338 C C . PRO A 1 167 ? -11.547 -1.231 13.526 1.00 96.81 167 PRO A C 1
ATOM 1340 O O . PRO A 1 167 ? -12.752 -1.399 13.301 1.00 96.81 167 PRO A O 1
ATOM 1343 N N . VAL A 1 168 ? -10.610 -1.321 12.584 1.00 97.88 168 VAL A N 1
ATOM 1344 C CA . VAL A 1 168 ? -10.851 -1.682 11.182 1.00 97.88 168 VAL A CA 1
ATOM 1345 C C . VAL A 1 168 ? -10.036 -2.930 10.894 1.00 97.88 168 VAL A C 1
ATOM 1347 O O . VAL A 1 168 ? -8.849 -2.852 10.583 1.00 97.88 168 VAL A O 1
ATOM 1350 N N . LEU A 1 169 ? -10.664 -4.096 11.029 1.00 98.38 169 LEU A N 1
ATOM 1351 C CA . LEU A 1 169 ? -9.968 -5.358 10.812 1.00 98.38 169 LEU A CA 1
ATOM 1352 C C . LEU A 1 169 ? -9.908 -5.667 9.320 1.00 98.38 169 LEU A C 1
ATOM 1354 O O . LEU A 1 169 ? -10.937 -5.702 8.643 1.00 98.38 169 LEU A O 1
ATOM 1358 N N . TYR A 1 170 ? -8.705 -5.937 8.834 1.00 98.62 170 TYR A N 1
ATOM 1359 C CA . TYR A 1 170 ? -8.434 -6.323 7.459 1.00 98.62 170 TYR A CA 1
ATOM 1360 C C . TYR A 1 170 ? -7.756 -7.696 7.407 1.00 98.62 170 TYR A C 1
ATOM 1362 O O . TYR A 1 170 ? -6.961 -8.039 8.282 1.00 98.62 170 TYR A O 1
ATOM 1370 N N . ASP A 1 171 ? -8.080 -8.487 6.385 1.00 98.38 171 ASP A N 1
ATOM 1371 C CA . ASP A 1 171 ? -7.561 -9.841 6.194 1.00 98.38 171 ASP A CA 1
ATOM 1372 C C . ASP A 1 171 ? -6.978 -9.992 4.784 1.00 98.38 171 ASP A C 1
ATOM 1374 O O . ASP A 1 171 ? -7.710 -10.213 3.815 1.00 98.38 171 ASP A O 1
ATOM 1378 N N . SER A 1 172 ? -5.650 -9.901 4.667 1.00 98.19 172 SER A N 1
ATOM 1379 C CA . SER A 1 172 ? -4.952 -9.984 3.377 1.00 98.19 172 SER A CA 1
ATOM 1380 C C . SER A 1 172 ? -5.099 -11.342 2.693 1.00 98.19 172 SER A C 1
ATOM 1382 O O . SER A 1 172 ? -4.940 -11.427 1.479 1.00 98.19 172 SER A O 1
ATOM 1384 N N . ARG A 1 173 ? -5.498 -12.402 3.409 1.00 98.50 173 ARG A N 1
ATOM 1385 C CA . ARG A 1 173 ? -5.750 -13.726 2.810 1.00 98.50 173 ARG A CA 1
ATOM 1386 C C . ARG A 1 173 ? -6.943 -13.718 1.852 1.00 98.50 173 ARG A C 1
ATOM 1388 O O . ARG A 1 173 ? -7.082 -14.627 1.038 1.00 98.50 173 ARG A O 1
ATOM 1395 N N . GLN A 1 174 ? -7.811 -12.708 1.946 1.00 98.25 174 GLN A N 1
ATOM 1396 C CA . GLN A 1 174 ? -8.911 -12.491 1.004 1.00 98.25 174 GLN A CA 1
ATOM 1397 C C . GLN A 1 174 ? -8.452 -11.781 -0.276 1.00 98.25 174 GLN A C 1
ATOM 1399 O O . GLN A 1 174 ? -9.210 -11.750 -1.247 1.00 98.25 174 GLN A O 1
ATOM 1404 N N . ALA A 1 175 ? -7.245 -11.209 -0.282 1.00 98.75 175 ALA A N 1
ATOM 1405 C CA . ALA A 1 175 ? -6.771 -10.355 -1.353 1.00 98.75 175 ALA A CA 1
ATOM 1406 C C . ALA A 1 175 ? -6.109 -11.144 -2.488 1.00 98.75 175 ALA A C 1
ATOM 1408 O O . ALA A 1 175 ? -5.360 -12.103 -2.274 1.00 98.75 175 ALA A O 1
ATOM 1409 N N . TYR A 1 176 ? -6.385 -10.728 -3.720 1.00 98.75 176 TYR A N 1
ATOM 1410 C CA . TYR A 1 176 ? -5.831 -11.325 -4.929 1.00 98.75 176 TYR A CA 1
ATOM 1411 C C . TYR A 1 176 ? -5.858 -10.353 -6.111 1.00 98.75 176 TYR A C 1
ATOM 1413 O O . TYR A 1 176 ? -6.645 -9.412 -6.149 1.00 98.75 176 TYR A O 1
ATOM 1421 N N . ILE A 1 177 ? -5.016 -10.616 -7.102 1.00 98.62 177 ILE A N 1
ATOM 1422 C CA . ILE A 1 177 ? -4.998 -9.943 -8.400 1.00 98.62 177 ILE A CA 1
ATOM 1423 C C . ILE A 1 177 ? -5.599 -10.886 -9.437 1.00 98.62 177 ILE A C 1
ATOM 1425 O O . ILE A 1 177 ? -5.306 -12.082 -9.415 1.00 98.62 177 ILE A O 1
ATOM 1429 N N . ILE A 1 178 ? -6.414 -10.346 -10.341 1.00 98.31 178 ILE A N 1
ATOM 1430 C CA . ILE A 1 178 ? -6.743 -10.959 -11.629 1.00 98.31 178 ILE A CA 1
ATOM 1431 C C . ILE A 1 178 ? -5.911 -10.242 -12.694 1.00 98.31 178 ILE A C 1
ATOM 1433 O O . ILE A 1 178 ? -6.034 -9.026 -12.870 1.00 98.31 178 ILE A O 1
ATOM 1437 N N . PHE A 1 179 ? -5.046 -10.991 -13.373 1.00 97.25 179 PHE A N 1
ATOM 1438 C CA . PHE A 1 179 ? -4.229 -10.498 -14.477 1.00 97.25 179 PHE A CA 1
ATOM 1439 C C . PHE A 1 179 ? -5.025 -10.449 -15.788 1.00 97.25 179 PHE A C 1
ATOM 1441 O O . PHE A 1 179 ? -6.128 -10.985 -15.890 1.00 97.25 179 PHE A O 1
ATOM 1448 N N . GLU A 1 180 ? -4.450 -9.826 -16.817 1.00 93.88 180 GLU A N 1
ATOM 1449 C CA . GLU A 1 180 ? -5.098 -9.665 -18.128 1.00 93.88 180 GLU A CA 1
ATOM 1450 C C . GLU A 1 180 ? -5.422 -10.994 -18.819 1.00 93.88 180 GLU A C 1
ATOM 1452 O O . GLU A 1 180 ? -6.402 -11.096 -19.552 1.00 93.88 180 GLU A O 1
ATOM 1457 N N . ASP A 1 181 ? -4.602 -12.016 -18.573 1.00 94.88 181 ASP A N 1
ATOM 1458 C CA . ASP A 1 181 ? -4.799 -13.374 -19.082 1.00 94.88 181 ASP A CA 1
ATOM 1459 C C . ASP A 1 181 ? -5.854 -14.167 -18.283 1.00 94.88 181 ASP A C 1
ATOM 1461 O O . ASP A 1 181 ? -6.099 -15.341 -18.562 1.00 94.88 181 ASP A O 1
ATOM 1465 N N . GLY A 1 182 ? -6.482 -13.536 -17.285 1.00 96.06 182 GLY A N 1
ATOM 1466 C CA . GLY A 1 182 ? -7.467 -14.135 -16.389 1.00 96.06 182 GLY A CA 1
ATOM 1467 C C . GLY A 1 182 ? -6.862 -14.970 -15.260 1.00 96.06 182 GLY A C 1
ATOM 1468 O O . GLY A 1 182 ? -7.607 -15.477 -14.416 1.00 96.06 182 GLY A O 1
ATOM 1469 N N . SER A 1 183 ? -5.536 -15.122 -15.206 1.00 97.25 183 SER A N 1
ATOM 1470 C CA . SER A 1 183 ? -4.881 -15.832 -14.112 1.00 97.25 183 SER A CA 1
ATOM 1471 C C . SER A 1 183 ? -4.955 -15.035 -12.808 1.00 97.25 183 SER A C 1
ATOM 1473 O O . SER A 1 183 ? -5.089 -13.809 -12.794 1.00 97.25 183 SER A O 1
ATOM 1475 N N . ARG A 1 184 ? -4.904 -15.754 -11.682 1.00 97.88 184 ARG A N 1
ATOM 1476 C CA . ARG A 1 184 ? -5.064 -15.188 -10.342 1.00 97.88 184 ARG A CA 1
ATOM 1477 C C . ARG A 1 184 ? -3.798 -15.360 -9.512 1.00 97.88 184 ARG A C 1
ATOM 1479 O O . ARG A 1 184 ? -3.254 -16.460 -9.444 1.00 97.88 184 ARG A O 1
ATOM 1486 N N . LEU A 1 185 ? -3.407 -14.308 -8.795 1.00 98.50 185 LEU A N 1
ATOM 1487 C CA . LEU A 1 185 ? -2.352 -14.343 -7.779 1.00 98.50 185 LEU A CA 1
ATOM 1488 C C . LEU A 1 185 ? -2.899 -13.870 -6.435 1.00 98.50 185 LEU A C 1
ATOM 1490 O O . LEU A 1 185 ? -3.397 -12.755 -6.332 1.00 98.50 185 LEU A O 1
ATOM 1494 N N . ASN A 1 186 ? -2.795 -14.700 -5.400 1.00 98.69 186 ASN A N 1
ATOM 1495 C CA . ASN A 1 186 ? -3.156 -14.293 -4.042 1.00 98.69 186 ASN A CA 1
ATOM 1496 C C . ASN A 1 186 ? -2.059 -13.415 -3.424 1.00 98.69 186 ASN A C 1
ATOM 1498 O O . ASN A 1 186 ? -0.879 -13.562 -3.750 1.00 98.69 186 ASN A O 1
ATOM 1502 N N . ALA A 1 187 ? -2.455 -12.527 -2.515 1.00 98.50 187 ALA A N 1
ATOM 1503 C CA . ALA A 1 187 ? -1.515 -11.783 -1.687 1.00 98.50 187 ALA A CA 1
ATOM 1504 C C . ALA A 1 187 ? -0.777 -12.703 -0.702 1.00 98.50 187 ALA A C 1
ATOM 1506 O O . ALA A 1 187 ? -1.202 -13.828 -0.417 1.00 98.50 187 ALA A O 1
ATOM 1507 N N . ARG A 1 188 ? 0.310 -12.184 -0.127 1.00 97.81 188 ARG A N 1
ATOM 1508 C CA . ARG A 1 188 ? 0.910 -12.747 1.086 1.00 97.81 188 ARG A CA 1
ATOM 1509 C C . ARG A 1 188 ? -0.119 -12.744 2.233 1.00 97.81 188 ARG A C 1
ATOM 1511 O O . ARG A 1 188 ? -0.935 -11.823 2.305 1.00 97.81 188 ARG A O 1
ATOM 1518 N N . PRO A 1 189 ? -0.103 -13.757 3.118 1.00 97.38 189 PRO A N 1
ATOM 1519 C CA . PRO A 1 189 ? -1.136 -13.930 4.137 1.00 97.38 189 PRO A CA 1
ATOM 1520 C C . PRO A 1 189 ? -1.023 -12.956 5.318 1.00 97.38 189 PRO A C 1
ATOM 1522 O O . PRO A 1 189 ? -1.941 -12.908 6.137 1.00 97.38 189 PRO A O 1
ATOM 1525 N N . GLU A 1 190 ? 0.071 -12.203 5.428 1.00 98.12 190 GLU A N 1
ATOM 1526 C CA . GLU A 1 190 ? 0.283 -11.169 6.439 1.00 98.12 190 GLU A CA 1
ATOM 1527 C C . GLU A 1 190 ? -0.155 -9.781 5.953 1.00 98.12 190 GLU A C 1
ATOM 1529 O O . GLU A 1 190 ? -0.184 -9.487 4.755 1.00 98.12 190 GLU A O 1
ATOM 1534 N N . VAL A 1 191 ? -0.462 -8.905 6.908 1.00 97.94 191 VAL A N 1
ATOM 1535 C CA . VAL A 1 191 ? -0.556 -7.458 6.686 1.00 97.94 191 VAL A CA 1
ATOM 1536 C C . VAL A 1 191 ? 0.763 -6.838 7.109 1.00 97.94 191 VAL A C 1
ATOM 1538 O O . VAL A 1 191 ? 1.241 -7.102 8.209 1.00 97.94 191 VAL A O 1
ATOM 1541 N N . TYR A 1 192 ? 1.353 -6.002 6.261 1.00 96.38 192 TYR A N 1
ATOM 1542 C CA . TYR A 1 192 ? 2.618 -5.344 6.575 1.00 96.38 192 TYR A CA 1
ATOM 1543 C C . TYR A 1 192 ? 2.370 -3.921 7.066 1.00 96.38 192 TYR A C 1
ATOM 1545 O O . TYR A 1 192 ? 1.522 -3.216 6.526 1.00 96.38 192 TYR A O 1
ATOM 1553 N N . VAL A 1 193 ? 3.108 -3.479 8.079 1.00 93.69 193 VAL A N 1
ATOM 1554 C CA . VAL A 1 193 ? 3.039 -2.112 8.620 1.00 93.69 193 VAL A CA 1
ATOM 1555 C C . VAL A 1 193 ? 4.365 -1.380 8.417 1.00 93.69 193 VAL A C 1
ATOM 1557 O O . VAL A 1 193 ? 5.415 -2.004 8.251 1.00 93.69 193 VAL A O 1
ATOM 1560 N N . GLY A 1 194 ? 4.326 -0.046 8.412 1.00 87.31 194 GLY A N 1
ATOM 1561 C CA . GLY A 1 194 ? 5.537 0.775 8.314 1.00 87.31 194 GLY A CA 1
ATOM 1562 C C . GLY A 1 194 ? 6.498 0.570 9.496 1.00 87.31 194 GLY A C 1
ATOM 1563 O O . GLY A 1 194 ? 6.077 0.242 10.603 1.00 87.31 194 GLY A O 1
ATOM 1564 N N . LEU A 1 195 ? 7.798 0.797 9.273 1.00 84.12 195 LEU A N 1
ATOM 1565 C CA . LEU A 1 195 ? 8.854 0.625 10.289 1.00 84.12 195 LEU A CA 1
ATOM 1566 C C . LEU A 1 195 ? 9.500 1.942 10.769 1.00 84.12 195 LEU A C 1
ATOM 1568 O O . LEU A 1 195 ? 10.514 1.896 11.464 1.00 84.12 195 LEU A O 1
ATOM 1572 N N . ASN A 1 196 ? 8.925 3.106 10.429 1.00 73.25 196 ASN A N 1
ATOM 1573 C CA . ASN A 1 196 ? 9.494 4.441 10.705 1.00 73.25 196 ASN A CA 1
ATOM 1574 C C . ASN A 1 196 ? 10.938 4.623 10.176 1.00 73.25 196 ASN A C 1
ATOM 1576 O O . ASN A 1 196 ? 11.762 5.336 10.760 1.00 73.25 196 ASN A O 1
ATOM 1580 N N . ASP A 1 197 ? 11.259 3.961 9.065 1.00 71.44 197 ASP A N 1
ATOM 1581 C CA . ASP A 1 197 ? 12.564 4.065 8.417 1.00 71.44 197 ASP A CA 1
ATOM 1582 C C . ASP A 1 197 ? 12.636 5.310 7.509 1.00 71.44 197 ASP A C 1
ATOM 1584 O O . ASP A 1 197 ? 11.742 6.158 7.514 1.00 71.44 197 ASP A O 1
ATOM 1588 N N . VAL A 1 198 ? 13.749 5.516 6.808 1.00 65.62 198 VAL A N 1
ATOM 1589 C CA . VAL A 1 198 ? 13.927 6.595 5.822 1.00 65.62 198 VAL A CA 1
ATOM 1590 C C . VAL A 1 198 ? 13.043 6.381 4.591 1.00 65.62 198 VAL A C 1
ATOM 1592 O O . VAL A 1 198 ? 12.659 7.358 3.955 1.00 65.62 198 VAL A O 1
ATOM 1595 N N . TYR A 1 199 ? 12.727 5.125 4.272 1.00 65.12 199 TYR A N 1
ATOM 1596 C CA . TYR A 1 199 ? 11.940 4.749 3.105 1.00 65.12 199 TYR A CA 1
ATOM 1597 C C . TYR A 1 199 ? 10.526 4.297 3.475 1.00 65.12 199 TYR A C 1
ATOM 1599 O O . TYR A 1 199 ? 10.311 3.648 4.498 1.00 65.12 199 TYR A O 1
ATOM 1607 N N . ASP A 1 200 ? 9.583 4.597 2.585 1.00 69.81 200 ASP A N 1
ATOM 1608 C CA . ASP A 1 200 ? 8.141 4.524 2.845 1.00 69.81 200 ASP A CA 1
ATOM 1609 C C . ASP A 1 200 ? 7.425 3.381 2.124 1.00 69.81 200 ASP A C 1
ATOM 1611 O O . ASP A 1 200 ? 6.209 3.388 1.953 1.00 69.81 200 ASP A O 1
ATOM 1615 N N . TYR A 1 201 ? 8.187 2.375 1.705 1.00 83.44 201 TYR A N 1
ATOM 1616 C CA . TYR A 1 201 ? 7.671 1.108 1.198 1.00 83.44 201 TYR A CA 1
ATOM 1617 C C . TYR A 1 201 ? 7.741 0.027 2.293 1.00 83.44 201 TYR A C 1
ATOM 1619 O O . TYR A 1 201 ? 8.535 0.147 3.234 1.00 83.44 201 TYR A O 1
ATOM 1627 N N . PRO A 1 202 ? 6.912 -1.031 2.222 1.00 89.56 202 PRO A N 1
ATOM 1628 C CA . PRO A 1 202 ? 6.920 -2.079 3.237 1.00 89.56 202 PRO A CA 1
ATOM 1629 C C . PRO A 1 202 ? 8.233 -2.867 3.226 1.00 89.56 202 PRO A C 1
ATOM 1631 O O . PRO A 1 202 ? 8.962 -2.890 2.239 1.00 89.56 202 PRO A O 1
ATOM 1634 N N . SER A 1 203 ? 8.512 -3.581 4.315 1.00 90.31 203 SER A N 1
ATOM 1635 C CA . SER A 1 203 ? 9.610 -4.547 4.370 1.00 90.31 203 SER A CA 1
ATOM 1636 C C . SER A 1 203 ? 9.062 -5.939 4.660 1.00 90.31 203 SER A C 1
ATOM 1638 O O . SER A 1 203 ? 8.210 -6.098 5.531 1.00 90.31 203 SER A O 1
ATOM 1640 N N . VAL A 1 204 ? 9.547 -6.957 3.949 1.00 93.06 204 VAL A N 1
ATOM 1641 C CA . VAL A 1 204 ? 9.127 -8.351 4.156 1.00 93.06 204 VAL A CA 1
ATOM 1642 C C . VAL A 1 204 ? 9.989 -8.970 5.253 1.00 93.06 204 VAL A C 1
ATOM 1644 O O . VAL A 1 204 ? 10.969 -9.659 4.989 1.00 93.06 204 VAL A O 1
ATOM 1647 N N . ASN A 1 205 ? 9.656 -8.664 6.506 1.00 91.81 205 ASN A N 1
ATOM 1648 C CA . ASN A 1 205 ? 10.304 -9.230 7.686 1.00 91.81 205 ASN A CA 1
ATOM 1649 C C . ASN A 1 205 ? 9.332 -9.310 8.874 1.00 91.81 205 ASN A C 1
ATOM 1651 O O . ASN A 1 205 ? 8.268 -8.690 8.869 1.00 91.81 205 ASN A O 1
ATOM 1655 N N . GLU A 1 206 ? 9.724 -10.037 9.920 1.00 92.06 206 GLU A N 1
ATOM 1656 C CA . GLU A 1 206 ? 8.898 -10.267 11.115 1.00 92.06 206 GLU A CA 1
ATOM 1657 C C . GLU A 1 206 ? 8.518 -8.979 11.861 1.00 92.06 206 GLU A C 1
ATOM 1659 O O . GLU A 1 206 ? 7.462 -8.908 12.484 1.00 92.06 206 GLU A O 1
ATOM 1664 N N . ARG A 1 207 ? 9.340 -7.923 11.783 1.00 92.50 207 ARG A N 1
ATOM 1665 C CA . ARG A 1 207 ? 9.046 -6.647 12.456 1.00 92.50 207 ARG A CA 1
ATOM 1666 C C . ARG A 1 207 ? 7.886 -5.912 11.796 1.00 92.50 207 ARG A C 1
ATOM 1668 O O . ARG A 1 207 ? 7.131 -5.239 12.497 1.00 92.50 207 ARG A O 1
ATOM 1675 N N . ALA A 1 208 ? 7.750 -6.026 10.477 1.00 93.44 208 ALA A N 1
ATOM 1676 C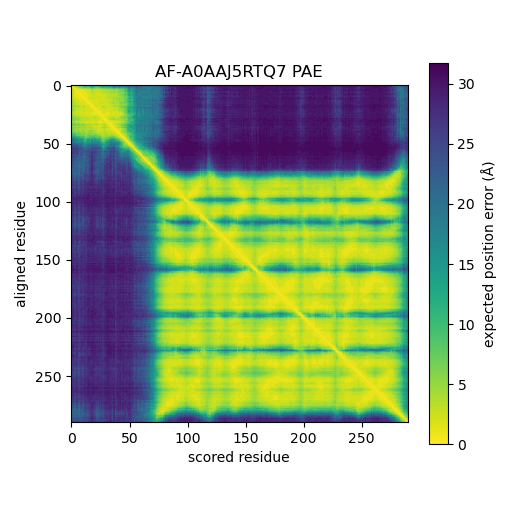 CA . ALA A 1 208 ? 6.694 -5.377 9.704 1.00 93.44 208 ALA A CA 1
ATOM 1677 C C . ALA A 1 208 ? 5.455 -6.263 9.526 1.00 93.44 208 ALA A C 1
ATOM 1679 O O . ALA A 1 208 ? 4.362 -5.735 9.357 1.00 93.44 208 ALA A O 1
ATOM 1680 N N . ALA A 1 209 ? 5.605 -7.586 9.564 1.00 97.00 209 ALA A N 1
ATOM 1681 C CA . ALA A 1 209 ? 4.516 -8.522 9.326 1.00 97.00 209 ALA A CA 1
ATOM 1682 C C . ALA A 1 209 ? 3.578 -8.647 10.537 1.00 97.00 209 ALA A C 1
ATOM 1684 O O . ALA A 1 209 ? 4.014 -8.800 11.681 1.00 97.00 209 ALA A O 1
ATOM 1685 N N . ARG A 1 210 ? 2.269 -8.606 10.293 1.00 97.69 210 ARG A N 1
ATOM 1686 C CA . ARG A 1 210 ? 1.224 -8.840 11.290 1.00 97.69 210 ARG A CA 1
ATOM 1687 C C . ARG A 1 210 ? 0.313 -9.978 10.829 1.00 97.69 210 ARG A C 1
ATOM 1689 O O . ARG A 1 210 ? -0.050 -10.024 9.650 1.00 97.69 210 ARG A O 1
ATOM 1696 N N . PRO A 1 211 ? -0.063 -10.898 11.733 1.00 97.56 211 PRO A N 1
ATOM 1697 C CA . PRO A 1 211 ? -0.970 -11.983 11.394 1.00 97.56 211 PRO A CA 1
ATOM 1698 C C . PRO A 1 211 ? -2.371 -11.442 11.094 1.00 97.56 211 PRO A C 1
ATOM 1700 O O . PRO A 1 211 ? -2.822 -10.476 11.708 1.00 97.56 211 PRO A O 1
ATOM 1703 N N . CYS A 1 212 ? -3.069 -12.096 10.168 1.00 96.56 212 CYS A N 1
ATOM 1704 C CA . CYS A 1 212 ? -4.436 -11.743 9.799 1.00 96.56 212 CYS A CA 1
ATOM 1705 C C . CYS A 1 212 ? -5.501 -12.421 10.682 1.00 96.56 212 CYS A C 1
ATOM 1707 O O . CYS A 1 212 ? -5.348 -13.599 11.029 1.00 96.56 212 CYS A O 1
ATOM 1709 N N . PRO A 1 213 ? -6.641 -11.749 10.941 1.00 97.56 213 PRO A N 1
ATOM 1710 C CA . PRO A 1 213 ? -6.944 -10.362 10.573 1.00 97.56 213 PRO A CA 1
ATOM 1711 C C . PRO A 1 213 ? -6.227 -9.353 11.485 1.00 97.56 213 PRO A C 1
ATOM 1713 O O . PRO A 1 213 ? -5.937 -9.658 12.640 1.00 97.56 213 PRO A O 1
ATOM 1716 N N . TYR A 1 214 ? -5.988 -8.142 10.983 1.00 98.44 214 TYR A N 1
ATOM 1717 C CA . TYR A 1 214 ? -5.253 -7.102 11.706 1.00 98.44 214 TYR A CA 1
ATOM 1718 C C . TYR A 1 214 ? -5.970 -5.747 11.691 1.00 98.44 214 TYR A C 1
ATOM 1720 O O . TYR A 1 214 ? -6.579 -5.385 10.685 1.00 98.44 214 TYR A O 1
ATOM 1728 N N . ASP A 1 215 ? -5.892 -4.994 12.796 1.00 98.25 215 ASP A N 1
ATOM 1729 C CA . ASP A 1 215 ? -6.474 -3.650 12.902 1.00 98.25 215 ASP A CA 1
ATOM 1730 C C . ASP A 1 215 ? -5.587 -2.602 12.218 1.00 98.25 215 ASP A C 1
ATOM 1732 O O . ASP A 1 215 ? -4.610 -2.098 12.787 1.00 98.25 215 ASP A O 1
ATOM 1736 N N . ILE A 1 216 ? -5.958 -2.252 10.986 1.00 97.38 216 ILE A N 1
ATOM 1737 C CA . ILE A 1 216 ? -5.226 -1.286 10.162 1.00 97.38 216 ILE A CA 1
ATOM 1738 C C . ILE A 1 216 ? -5.526 0.178 10.524 1.00 97.38 216 ILE A C 1
ATOM 1740 O O . ILE A 1 216 ? -4.854 1.063 10.005 1.00 97.38 216 ILE A O 1
ATOM 1744 N N . ASN A 1 217 ? -6.481 0.432 11.431 1.00 96.75 217 ASN A N 1
ATOM 1745 C CA . ASN A 1 217 ? -6.775 1.760 11.991 1.00 96.75 217 ASN A CA 1
ATOM 1746 C C . ASN A 1 217 ? -6.188 1.942 13.411 1.00 96.75 217 ASN A C 1
ATOM 1748 O O . ASN A 1 217 ? -6.480 2.916 14.119 1.00 96.75 217 ASN A O 1
ATOM 1752 N N . SER A 1 218 ? -5.354 1.001 13.861 1.00 96.19 218 SER A N 1
ATOM 1753 C CA . SER A 1 218 ? -4.736 1.034 15.186 1.00 96.19 218 SER A CA 1
ATOM 1754 C C . SER A 1 218 ? -3.720 2.173 15.337 1.00 96.19 218 SER A C 1
ATOM 1756 O O . SER A 1 218 ? -3.143 2.688 14.375 1.00 96.19 218 SER A O 1
ATOM 1758 N N . ASP A 1 219 ? -3.460 2.568 16.584 1.00 93.94 219 ASP A N 1
ATOM 1759 C CA . ASP A 1 219 ? -2.430 3.567 16.886 1.00 93.94 219 ASP A CA 1
ATOM 1760 C C . ASP A 1 219 ? -1.023 3.098 16.515 1.00 93.94 219 ASP A C 1
ATOM 1762 O O . ASP A 1 219 ? -0.180 3.931 16.190 1.00 93.94 219 ASP A O 1
ATOM 1766 N N . GLU A 1 220 ? -0.760 1.790 16.533 1.00 93.31 220 GLU A N 1
ATOM 1767 C CA . GLU A 1 220 ? 0.505 1.237 16.050 1.00 93.31 220 GLU A CA 1
ATOM 1768 C C . GLU A 1 220 ? 0.734 1.620 14.589 1.00 93.31 220 GLU A C 1
ATOM 1770 O O . GLU A 1 220 ? 1.772 2.195 14.268 1.00 93.31 220 GLU A O 1
ATOM 1775 N N . VAL A 1 221 ? -0.260 1.374 13.730 1.00 93.69 221 VAL A N 1
ATOM 1776 C CA . VAL A 1 221 ? -0.185 1.718 12.308 1.00 93.69 221 VAL A CA 1
ATOM 1777 C C . VAL A 1 221 ? -0.032 3.219 12.149 1.00 93.69 221 VAL A C 1
ATOM 1779 O O . VAL A 1 221 ? 0.902 3.679 11.499 1.00 93.69 221 VAL A O 1
ATOM 1782 N N . HIS A 1 222 ? -0.893 4.010 12.789 1.00 92.06 222 HIS A N 1
ATOM 1783 C CA . HIS A 1 222 ? -0.920 5.447 12.540 1.00 92.06 222 HIS A CA 1
ATOM 1784 C C . HIS A 1 222 ? 0.204 6.255 13.193 1.00 92.06 222 HIS A C 1
ATOM 1786 O O . HIS A 1 222 ? 0.385 7.417 12.829 1.00 92.06 222 HIS A O 1
ATOM 1792 N N . ARG A 1 223 ? 0.985 5.669 14.108 1.00 89.19 223 ARG A N 1
ATOM 1793 C CA . ARG A 1 223 ? 2.260 6.256 14.558 1.00 89.19 223 ARG A CA 1
ATOM 1794 C C . ARG A 1 223 ? 3.349 6.144 13.498 1.00 89.19 223 ARG A C 1
ATOM 1796 O O . ARG A 1 223 ? 4.243 6.984 13.467 1.00 89.19 223 ARG A O 1
ATOM 1803 N N . MET A 1 224 ? 3.257 5.154 12.614 1.00 86.81 224 MET A N 1
ATOM 1804 C CA . MET A 1 224 ? 4.212 4.926 11.532 1.00 86.81 224 MET A CA 1
ATOM 1805 C C . MET A 1 224 ? 3.836 5.762 10.305 1.00 86.81 224 MET A C 1
ATOM 1807 O O . MET A 1 224 ? 3.546 5.225 9.236 1.00 86.81 224 MET A O 1
ATOM 1811 N N . ILE A 1 225 ? 3.792 7.089 10.474 1.00 82.56 225 ILE A N 1
ATOM 1812 C CA . ILE A 1 225 ? 3.550 8.021 9.365 1.00 82.56 225 ILE A CA 1
ATOM 1813 C C . ILE A 1 225 ? 4.767 7.974 8.450 1.00 82.56 225 ILE A C 1
ATOM 1815 O O . ILE A 1 225 ? 5.864 8.301 8.917 1.00 82.56 225 ILE A O 1
ATOM 1819 N N . PRO A 1 226 ? 4.613 7.598 7.175 1.00 72.50 226 PRO A N 1
ATOM 1820 C CA . PRO A 1 226 ? 5.776 7.473 6.335 1.00 72.50 226 PRO A CA 1
ATOM 1821 C C . PRO A 1 226 ? 6.213 8.882 5.861 1.00 72.50 226 PRO A C 1
ATOM 1823 O O . PRO A 1 226 ? 5.405 9.811 5.750 1.00 72.50 226 PRO A O 1
ATOM 1826 N N . LYS A 1 227 ? 7.524 9.093 5.732 1.00 70.69 227 LYS A N 1
ATOM 1827 C CA . LYS A 1 227 ? 8.190 10.409 5.646 1.00 70.69 227 LYS A CA 1
ATOM 1828 C C . LYS A 1 227 ? 8.000 11.085 4.286 1.00 70.69 227 LYS A C 1
ATOM 1830 O O . LYS A 1 227 ? 7.954 12.313 4.194 1.00 70.69 227 LYS A O 1
ATOM 1835 N N . LEU A 1 228 ? 7.870 10.273 3.255 1.00 64.38 228 LEU A N 1
ATOM 1836 C CA . LEU A 1 228 ? 7.653 10.552 1.850 1.00 64.38 228 LEU A CA 1
ATOM 1837 C C . LEU A 1 228 ? 6.393 9.746 1.489 1.00 64.38 228 LEU A C 1
ATOM 1839 O O . LEU A 1 228 ? 6.454 8.564 1.172 1.00 64.38 228 LEU A O 1
ATOM 1843 N N . THR A 1 229 ? 5.210 10.339 1.684 1.00 67.00 229 THR A N 1
ATOM 1844 C CA . THR A 1 229 ? 3.964 9.790 1.125 1.00 67.00 229 THR A CA 1
ATOM 1845 C C . THR A 1 229 ? 2.997 10.882 0.701 1.00 67.00 229 THR A C 1
ATOM 1847 O O . THR A 1 229 ? 3.107 12.046 1.113 1.00 67.00 229 THR A O 1
ATOM 1850 N N . ASN A 1 230 ? 1.970 10.458 -0.034 1.00 67.81 230 ASN A N 1
ATOM 1851 C CA . ASN A 1 230 ? 0.769 11.230 -0.339 1.00 67.81 230 ASN A CA 1
ATOM 1852 C C . ASN A 1 230 ? 0.006 11.691 0.929 1.00 67.81 230 ASN A C 1
ATOM 1854 O O . ASN A 1 230 ? -0.722 12.682 0.882 1.00 67.81 230 ASN A O 1
ATOM 1858 N N . ASN A 1 231 ? 0.204 11.036 2.082 1.00 77.00 231 ASN A N 1
ATOM 1859 C CA . ASN A 1 231 ? -0.477 11.300 3.348 1.00 77.00 231 ASN A CA 1
ATOM 1860 C C . ASN A 1 231 ? 0.496 11.536 4.527 1.00 77.00 231 ASN A C 1
ATOM 1862 O O . ASN A 1 231 ? 1.178 10.642 5.020 1.00 77.00 231 ASN A O 1
ATOM 1866 N N . LYS A 1 232 ? 0.503 12.762 5.063 1.00 79.31 232 LYS A N 1
ATOM 1867 C CA . LYS A 1 232 ? 1.365 13.152 6.202 1.00 79.31 232 LYS A CA 1
ATOM 1868 C C . LYS A 1 232 ? 0.696 13.015 7.574 1.00 79.31 232 LYS A C 1
ATOM 1870 O O . LYS A 1 232 ? 1.226 13.506 8.568 1.00 79.31 232 LYS A O 1
ATOM 1875 N N . ARG A 1 233 ? -0.525 12.480 7.631 1.00 82.69 233 ARG A N 1
ATOM 1876 C CA . ARG A 1 233 ? -1.374 12.494 8.837 1.00 82.69 233 ARG A CA 1
ATOM 1877 C C . ARG A 1 233 ? -1.540 11.117 9.453 1.00 82.69 233 ARG A C 1
ATOM 1879 O O . ARG A 1 233 ? -1.689 11.030 10.670 1.00 82.69 233 ARG A O 1
ATOM 1886 N N . TYR A 1 234 ? -1.531 10.088 8.619 1.00 87.81 234 TYR A N 1
ATOM 1887 C CA . TYR A 1 234 ? -1.871 8.729 8.990 1.00 87.81 234 TYR A CA 1
ATOM 1888 C C . TYR A 1 234 ? -0.794 7.776 8.482 1.00 87.81 234 TYR A C 1
ATOM 1890 O O . TYR A 1 234 ? -0.351 7.876 7.342 1.00 87.81 234 TYR A O 1
ATOM 1898 N N . GLY A 1 235 ? -0.380 6.849 9.343 1.00 89.56 235 GLY A N 1
ATOM 1899 C CA . GLY A 1 235 ? 0.430 5.708 8.928 1.00 89.56 235 GLY A CA 1
ATOM 1900 C C . GLY A 1 235 ? -0.350 4.703 8.086 1.00 89.56 235 GLY A C 1
ATOM 1901 O O . GLY A 1 235 ? -1.582 4.756 8.035 1.00 89.56 235 GLY A O 1
ATOM 1902 N N . SER A 1 236 ? 0.380 3.813 7.418 1.00 91.31 236 SER A N 1
ATOM 1903 C CA . SER A 1 236 ? -0.159 2.919 6.389 1.00 91.31 236 SER A CA 1
ATOM 1904 C C . SER A 1 236 ? 0.047 1.445 6.720 1.00 91.31 236 SER A C 1
ATOM 1906 O O . SER A 1 236 ? 1.042 1.059 7.339 1.00 91.31 236 SER A O 1
ATOM 1908 N N . ALA A 1 237 ? -0.881 0.628 6.233 1.00 95.06 237 ALA A N 1
ATOM 1909 C CA . ALA A 1 237 ? -0.728 -0.809 6.086 1.00 95.06 237 ALA A CA 1
ATOM 1910 C C . ALA A 1 237 ? -0.455 -1.151 4.613 1.00 95.06 237 ALA A C 1
ATOM 1912 O O . ALA A 1 237 ? -0.763 -0.365 3.718 1.00 95.06 237 ALA A O 1
ATOM 1913 N N . TYR A 1 238 ? 0.117 -2.319 4.352 1.00 96.00 238 TYR A N 1
ATOM 1914 C CA . TYR A 1 238 ? 0.505 -2.747 3.015 1.00 96.00 238 TYR A CA 1
ATOM 1915 C C . TYR A 1 238 ? 0.107 -4.196 2.765 1.00 96.00 238 TYR A C 1
ATOM 1917 O O . TYR A 1 238 ? 0.239 -5.064 3.634 1.00 96.00 238 TYR A O 1
ATOM 1925 N N . VAL A 1 239 ? -0.335 -4.446 1.536 1.00 97.88 239 VAL A N 1
ATOM 1926 C CA . VAL A 1 239 ? -0.663 -5.771 1.006 1.00 97.88 239 VAL A CA 1
ATOM 1927 C C . VAL A 1 239 ? 0.318 -6.071 -0.106 1.00 97.88 239 VAL A C 1
ATOM 1929 O O . VAL A 1 239 ? 0.453 -5.270 -1.027 1.00 97.88 239 VAL A O 1
ATOM 1932 N N . ILE A 1 240 ? 1.018 -7.197 -0.009 1.00 97.94 240 ILE A N 1
ATOM 1933 C CA . ILE A 1 240 ? 2.120 -7.537 -0.912 1.00 97.94 240 ILE A CA 1
ATOM 1934 C C . ILE A 1 240 ? 1.726 -8.731 -1.778 1.00 97.94 240 ILE A C 1
ATOM 1936 O O . ILE A 1 240 ? 1.158 -9.709 -1.289 1.00 97.94 240 ILE A O 1
ATOM 1940 N N . PHE A 1 241 ? 2.072 -8.658 -3.058 1.00 97.94 241 PHE A N 1
ATOM 1941 C CA . PHE A 1 241 ? 1.864 -9.692 -4.057 1.00 97.94 241 PHE A CA 1
ATOM 1942 C C . PHE A 1 241 ? 3.209 -10.054 -4.682 1.00 97.94 241 PHE A C 1
ATOM 1944 O O . PHE A 1 241 ? 3.952 -9.188 -5.145 1.00 97.94 241 PHE A O 1
ATOM 1951 N N . GLN A 1 242 ? 3.506 -11.351 -4.736 1.00 96.50 242 GLN A N 1
ATOM 1952 C CA . GLN A 1 242 ? 4.783 -11.861 -5.232 1.00 96.50 242 GLN A CA 1
ATOM 1953 C C . GLN A 1 242 ? 4.833 -11.845 -6.772 1.00 96.50 242 GLN A C 1
ATOM 1955 O O . GLN A 1 242 ? 4.788 -12.882 -7.433 1.00 96.50 242 GLN A O 1
ATOM 1960 N N . THR A 1 243 ? 4.872 -10.649 -7.358 1.00 95.12 243 THR A N 1
ATOM 1961 C CA . THR A 1 243 ? 4.995 -10.430 -8.801 1.00 95.12 243 THR A CA 1
ATOM 1962 C C . THR A 1 243 ? 5.759 -9.147 -9.112 1.00 95.12 243 THR A C 1
ATOM 1964 O O . THR A 1 243 ? 5.603 -8.138 -8.433 1.00 95.12 243 THR A O 1
ATOM 1967 N N . ASP A 1 244 ? 6.550 -9.203 -10.177 1.00 92.88 244 ASP A N 1
ATOM 1968 C CA . ASP A 1 244 ? 7.341 -8.121 -10.768 1.00 92.88 244 ASP A CA 1
ATOM 1969 C C . ASP A 1 244 ? 6.778 -7.666 -12.128 1.00 92.88 244 ASP A C 1
ATOM 1971 O O . ASP A 1 244 ? 7.378 -6.851 -12.826 1.00 92.88 244 ASP A O 1
ATOM 1975 N N . LYS A 1 245 ? 5.617 -8.202 -12.523 1.00 92.56 245 LYS A N 1
ATOM 1976 C CA . LYS A 1 245 ? 5.078 -8.071 -13.882 1.00 92.56 245 LYS A CA 1
ATOM 1977 C C . LYS A 1 245 ? 4.318 -6.768 -14.135 1.00 92.56 245 LYS A C 1
ATOM 1979 O O . LYS A 1 245 ? 3.815 -6.590 -15.242 1.00 92.56 245 LYS A O 1
ATOM 1984 N N . LEU A 1 246 ? 4.187 -5.891 -13.135 1.00 92.62 246 LEU A N 1
ATOM 1985 C CA . LEU A 1 246 ? 3.432 -4.650 -13.292 1.00 92.62 246 LEU A CA 1
ATOM 1986 C C . LEU A 1 246 ? 4.142 -3.758 -14.311 1.00 92.62 246 LEU A C 1
ATOM 1988 O O . LEU A 1 246 ? 5.281 -3.333 -14.111 1.00 92.62 246 LEU A O 1
ATOM 1992 N N . ASN A 1 247 ? 3.441 -3.439 -15.388 1.00 92.00 247 ASN A N 1
ATOM 1993 C CA . ASN A 1 247 ? 3.899 -2.517 -16.416 1.00 92.00 247 ASN A CA 1
ATOM 1994 C C . ASN A 1 247 ? 2.890 -1.372 -16.586 1.00 92.00 247 ASN A C 1
ATOM 1996 O O . ASN A 1 247 ? 1.853 -1.328 -15.927 1.00 92.00 247 ASN A O 1
ATOM 2000 N N . ALA A 1 248 ? 3.220 -0.409 -17.446 1.00 90.44 248 ALA A N 1
ATOM 2001 C CA . ALA A 1 248 ? 2.390 0.774 -17.625 1.00 90.44 248 ALA A CA 1
ATOM 2002 C C . ALA A 1 248 ? 1.015 0.453 -18.221 1.00 90.44 248 ALA A C 1
ATOM 2004 O O . ALA A 1 248 ? 0.049 1.117 -17.877 1.00 90.44 248 ALA A O 1
ATOM 2005 N N . ASP A 1 249 ? 0.933 -0.529 -19.114 1.00 92.50 249 ASP A N 1
ATOM 2006 C CA . ASP A 1 249 ? -0.255 -0.918 -19.874 1.00 92.50 249 ASP A CA 1
ATOM 2007 C C . ASP A 1 249 ? -1.095 -2.022 -19.216 1.00 92.50 249 ASP A C 1
ATOM 2009 O O . ASP A 1 249 ? -2.122 -2.405 -19.775 1.00 92.50 249 ASP A O 1
ATOM 2013 N N . SER A 1 250 ? -0.703 -2.457 -1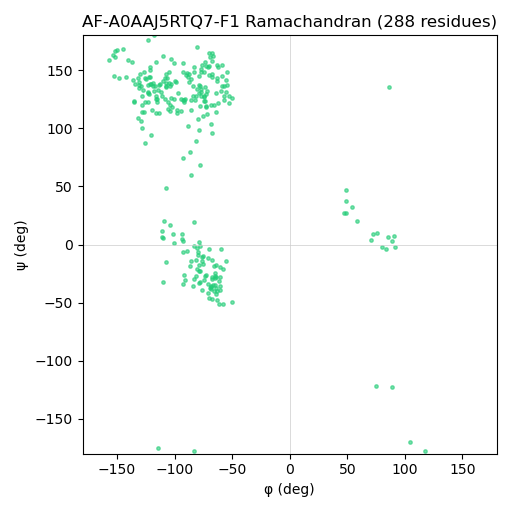8.014 1.00 93.94 250 SER A N 1
ATOM 2014 C CA . SER A 1 250 ? -1.364 -3.501 -17.235 1.00 93.94 250 SER A CA 1
ATOM 2015 C C . SER A 1 250 ? -2.832 -3.173 -16.967 1.00 93.94 250 SER A C 1
ATOM 2017 O O . SER A 1 250 ? -3.165 -2.136 -16.398 1.00 93.94 250 SER A O 1
ATOM 2019 N N . LYS A 1 251 ? -3.713 -4.116 -17.293 1.00 94.50 251 LYS A N 1
ATOM 2020 C CA . LYS A 1 251 ? -5.164 -4.086 -17.057 1.00 94.50 251 LYS A CA 1
ATOM 2021 C C . LYS A 1 251 ? -5.556 -5.053 -15.949 1.00 94.50 251 LYS A C 1
ATOM 2023 O O . LYS A 1 251 ? -6.433 -5.901 -16.111 1.00 94.50 251 LYS A O 1
ATOM 2028 N N . TRP A 1 252 ? -4.840 -4.979 -14.836 1.00 97.00 252 TRP A N 1
ATOM 2029 C CA . TRP A 1 252 ? -5.099 -5.843 -13.693 1.00 97.00 252 TRP A CA 1
ATOM 2030 C C . TRP A 1 252 ? -6.329 -5.353 -12.934 1.00 97.00 252 TRP A C 1
ATOM 2032 O O . TRP A 1 252 ? -6.585 -4.152 -12.844 1.00 97.00 252 TRP A O 1
ATOM 2042 N N . THR A 1 253 ? -7.058 -6.291 -12.337 1.00 98.00 253 THR A N 1
ATOM 2043 C CA . THR A 1 253 ? -8.041 -5.988 -11.296 1.00 98.00 253 THR A CA 1
ATOM 2044 C C . THR A 1 253 ? -7.507 -6.478 -9.959 1.00 98.00 253 THR A C 1
ATOM 2046 O O . THR A 1 253 ? -7.166 -7.653 -9.815 1.00 98.00 253 THR A O 1
ATOM 2049 N N . ILE A 1 254 ? -7.446 -5.593 -8.968 1.00 98.62 254 ILE A N 1
ATOM 2050 C CA . ILE A 1 254 ? -6.928 -5.908 -7.637 1.00 98.62 254 ILE A CA 1
ATOM 2051 C C . ILE A 1 254 ? -8.105 -6.004 -6.670 1.00 98.62 254 ILE A C 1
ATOM 2053 O O . ILE A 1 254 ? -8.806 -5.029 -6.407 1.00 98.62 254 ILE A O 1
ATOM 2057 N N . HIS A 1 255 ? -8.317 -7.185 -6.109 1.00 98.56 255 HIS A N 1
ATOM 2058 C CA . HIS A 1 255 ? -9.318 -7.428 -5.084 1.00 98.56 255 HIS A CA 1
ATOM 2059 C C . HIS A 1 255 ? -8.647 -7.386 -3.717 1.00 98.56 255 HIS A C 1
ATOM 2061 O O . HIS A 1 255 ? -7.855 -8.266 -3.395 1.00 98.56 255 HIS A O 1
ATOM 2067 N N . LEU A 1 256 ? -8.983 -6.389 -2.898 1.00 98.50 256 LEU A N 1
ATOM 2068 C CA . LEU A 1 256 ? -8.520 -6.324 -1.507 1.00 98.50 256 LEU A CA 1
ATOM 2069 C C . LEU A 1 256 ? -9.424 -7.121 -0.547 1.00 98.50 256 LEU A C 1
ATOM 2071 O O . LEU A 1 256 ? -9.033 -7.414 0.572 1.00 98.50 256 LEU A O 1
ATOM 2075 N N . GLY A 1 257 ? -10.623 -7.526 -0.971 1.00 97.50 257 GLY A N 1
ATOM 2076 C CA . GLY A 1 257 ? -11.552 -8.283 -0.129 1.00 97.50 257 GLY A CA 1
ATOM 2077 C C . GLY A 1 257 ? -12.463 -7.367 0.686 1.00 97.50 257 GLY A C 1
ATOM 2078 O O . GLY A 1 257 ? -13.219 -6.578 0.117 1.00 97.50 257 GLY A O 1
ATOM 2079 N N . SER A 1 258 ? -12.453 -7.502 2.012 1.00 97.62 258 SER A N 1
ATOM 2080 C CA . SER A 1 258 ? -13.388 -6.792 2.891 1.00 97.62 258 SER A CA 1
ATOM 2081 C C . SER A 1 258 ? -12.747 -6.287 4.182 1.00 97.62 258 SER A C 1
ATOM 2083 O O . SER A 1 258 ? -11.720 -6.793 4.634 1.00 97.62 258 SER A O 1
ATOM 2085 N N . LEU A 1 259 ? -13.390 -5.289 4.785 1.00 98.06 259 LEU A N 1
ATOM 2086 C CA . LEU A 1 259 ? -13.080 -4.767 6.112 1.00 98.06 259 LEU A CA 1
ATOM 2087 C C . LEU A 1 259 ? -14.153 -5.222 7.102 1.00 98.06 259 LEU A C 1
ATOM 2089 O O . LEU A 1 259 ? -15.336 -5.248 6.761 1.00 98.06 259 LEU A O 1
ATOM 2093 N N . GLN A 1 260 ? -13.769 -5.530 8.339 1.00 97.38 260 GLN A N 1
ATOM 2094 C CA . GLN A 1 260 ? -14.714 -5.666 9.449 1.00 97.38 260 GLN A CA 1
ATOM 2095 C C . GLN A 1 260 ? -14.634 -4.431 10.339 1.00 97.38 260 GLN A C 1
ATOM 2097 O O . GLN A 1 260 ? -13.584 -4.127 10.906 1.00 97.38 260 GLN A O 1
ATOM 2102 N N . VAL A 1 261 ? -15.757 -3.732 10.480 1.00 96.75 261 VAL A N 1
ATOM 2103 C CA . VAL A 1 261 ? -15.865 -2.483 11.239 1.00 96.75 261 VAL A CA 1
ATOM 2104 C C . VAL A 1 261 ? -17.119 -2.546 12.093 1.00 96.75 261 VAL A C 1
ATOM 2106 O O . VAL A 1 261 ? -18.209 -2.778 11.576 1.00 96.75 261 VAL A O 1
ATOM 2109 N N . GLN A 1 262 ? -16.982 -2.371 13.409 1.00 94.06 262 GLN A N 1
ATOM 2110 C CA . GLN A 1 262 ? -18.100 -2.472 14.362 1.00 94.06 262 GLN A CA 1
ATOM 2111 C C . GLN A 1 262 ? -18.974 -3.741 14.184 1.00 94.06 262 GLN A C 1
ATOM 2113 O O . GLN A 1 262 ? -20.199 -3.692 14.307 1.00 94.06 262 GLN A O 1
ATOM 2118 N N . GLY A 1 263 ? -18.353 -4.881 13.852 1.00 91.62 263 GLY A N 1
ATOM 2119 C CA . GLY A 1 263 ? -19.048 -6.156 13.618 1.00 91.62 263 GLY A CA 1
ATOM 2120 C C . GLY A 1 263 ? -19.792 -6.257 12.279 1.00 91.62 263 GLY A C 1
ATOM 2121 O O . GLY A 1 263 ? -20.560 -7.197 12.076 1.00 91.62 263 GLY A O 1
ATOM 2122 N N . ARG A 1 264 ? -19.596 -5.300 11.364 1.00 94.88 264 ARG A N 1
ATOM 2123 C CA . ARG A 1 264 ? -20.143 -5.315 10.004 1.00 94.88 264 ARG A CA 1
ATOM 2124 C C . ARG A 1 264 ? -19.041 -5.537 8.983 1.00 94.88 264 ARG A C 1
ATOM 2126 O O . ARG A 1 264 ? -17.971 -4.944 9.080 1.00 94.88 264 ARG A O 1
ATOM 2133 N N . THR A 1 265 ? -19.361 -6.326 7.966 1.00 96.62 265 THR A N 1
ATOM 2134 C CA . THR A 1 265 ? -18.509 -6.506 6.793 1.00 96.62 265 THR A CA 1
ATOM 2135 C C . THR A 1 265 ? -18.761 -5.387 5.791 1.00 96.62 265 THR A C 1
ATOM 2137 O O . THR A 1 265 ? -19.901 -5.147 5.397 1.00 96.62 265 THR A O 1
ATOM 2140 N N . VAL A 1 266 ? -17.692 -4.727 5.368 1.00 96.62 266 VAL A N 1
ATOM 2141 C CA . VAL A 1 266 ? -17.684 -3.671 4.358 1.00 96.62 266 VAL A CA 1
ATOM 2142 C C . VAL A 1 266 ? -16.856 -4.175 3.183 1.00 96.62 266 VAL A C 1
ATOM 2144 O O . VAL A 1 266 ? -15.655 -4.404 3.321 1.00 96.62 266 VAL A O 1
ATOM 2147 N N . ALA A 1 267 ? -17.495 -4.405 2.039 1.00 97.44 267 ALA A N 1
ATOM 2148 C CA . ALA A 1 267 ? -16.792 -4.842 0.838 1.00 97.44 267 ALA A CA 1
ATOM 2149 C C . ALA A 1 267 ? -15.959 -3.688 0.264 1.00 97.44 267 ALA A C 1
ATOM 2151 O O . ALA A 1 267 ? -16.473 -2.580 0.102 1.00 97.44 267 ALA A O 1
ATOM 2152 N N . ILE A 1 268 ? -14.695 -3.960 -0.063 1.00 98.19 268 ILE A N 1
ATOM 2153 C CA . ILE A 1 268 ? -13.844 -3.009 -0.778 1.00 98.19 268 ILE A CA 1
ATOM 2154 C C . ILE A 1 268 ? -14.106 -3.209 -2.278 1.00 98.19 268 ILE A C 1
ATOM 2156 O O . ILE A 1 268 ? -13.971 -4.341 -2.760 1.00 98.19 268 ILE A O 1
ATOM 2160 N N . PRO A 1 269 ? -14.494 -2.161 -3.029 1.00 98.00 269 PRO A N 1
ATOM 2161 C CA . PRO A 1 269 ? -14.608 -2.257 -4.479 1.00 98.00 269 PRO A CA 1
ATOM 2162 C C . PRO A 1 269 ? -13.289 -2.741 -5.108 1.00 98.00 269 PRO A C 1
ATOM 2164 O O . PRO A 1 269 ? -12.218 -2.352 -4.638 1.00 98.00 269 PRO A O 1
ATOM 2167 N N . PRO A 1 270 ? -13.324 -3.589 -6.152 1.00 97.94 270 PRO A N 1
ATOM 2168 C CA . PRO A 1 270 ? -12.106 -3.982 -6.852 1.00 97.94 270 PRO A CA 1
ATOM 2169 C C . PRO A 1 270 ? -11.394 -2.758 -7.434 1.00 97.94 270 PRO A C 1
ATOM 2171 O O . PRO A 1 270 ? -12.021 -1.939 -8.107 1.00 97.94 270 PRO A O 1
ATOM 2174 N N . LEU A 1 271 ? -10.086 -2.657 -7.213 1.00 98.44 271 LEU A N 1
ATOM 2175 C CA . LEU A 1 271 ? -9.276 -1.574 -7.756 1.00 98.44 271 LEU A CA 1
ATOM 2176 C C . LEU A 1 271 ? -8.934 -1.879 -9.215 1.00 98.44 271 LEU A C 1
ATOM 2178 O O . LEU A 1 271 ? -8.515 -2.992 -9.543 1.00 98.44 271 LEU A O 1
ATOM 2182 N N . GLN A 1 272 ? -9.100 -0.883 -10.077 1.00 97.25 272 GLN A N 1
ATOM 2183 C CA . GLN A 1 272 ? -8.773 -0.962 -11.499 1.00 97.25 272 GLN A CA 1
ATOM 2184 C C . GLN A 1 272 ? -7.530 -0.133 -11.799 1.00 97.25 272 GLN A C 1
ATOM 2186 O O . GLN A 1 272 ? -7.352 0.943 -11.221 1.00 97.25 272 GLN A O 1
ATOM 2191 N N . LEU A 1 273 ? -6.700 -0.624 -12.719 1.00 96.56 273 LEU A N 1
ATOM 2192 C CA . LEU A 1 273 ? -5.543 0.117 -13.207 1.00 96.56 273 LEU A CA 1
ATOM 2193 C C . LEU A 1 273 ? -5.924 1.085 -14.333 1.00 96.56 273 LEU A C 1
ATOM 2195 O O . LEU A 1 273 ? -6.655 0.741 -15.263 1.00 96.56 273 LEU A O 1
ATOM 2199 N N . CYS A 1 274 ? -5.377 2.293 -14.258 1.00 94.44 274 CYS A N 1
ATOM 2200 C CA . CYS A 1 274 ? -5.520 3.366 -15.224 1.00 94.44 274 CYS A CA 1
ATOM 2201 C C . CYS A 1 274 ? -4.162 3.690 -15.855 1.00 94.44 274 CYS A C 1
ATOM 2203 O O . CYS A 1 274 ? -3.172 3.949 -15.169 1.00 94.44 274 CYS A O 1
ATOM 2205 N N . TYR A 1 275 ? -4.125 3.696 -17.189 1.00 94.31 275 TYR A N 1
ATOM 2206 C CA . TYR A 1 275 ? -2.928 4.021 -17.960 1.00 94.31 275 TYR A CA 1
ATOM 2207 C C . TYR A 1 275 ? -2.636 5.524 -17.919 1.00 94.31 275 TYR A C 1
ATOM 2209 O O . TYR A 1 275 ? -3.447 6.336 -18.374 1.00 94.31 275 TYR A O 1
ATOM 2217 N N . HIS A 1 276 ? -1.441 5.894 -17.465 1.00 91.00 276 HIS A N 1
ATOM 2218 C CA . HIS A 1 276 ? -0.929 7.255 -17.563 1.00 91.00 276 HIS A CA 1
ATOM 2219 C C . HIS A 1 276 ? 0.119 7.343 -18.680 1.00 91.00 276 HIS A C 1
ATOM 2221 O O . HIS A 1 276 ? 1.189 6.735 -18.571 1.00 91.00 276 HIS A O 1
ATOM 2227 N N . PRO A 1 277 ? -0.146 8.110 -19.758 1.00 89.69 277 PRO A N 1
ATOM 2228 C CA . PRO A 1 277 ? 0.742 8.170 -20.911 1.00 89.69 277 PRO A CA 1
ATOM 2229 C C . PRO A 1 277 ? 2.065 8.869 -20.593 1.00 89.69 277 PRO A C 1
ATOM 2231 O O . PRO A 1 277 ? 2.177 9.665 -19.656 1.00 89.69 277 PRO A O 1
ATOM 2234 N N . VAL A 1 278 ? 3.060 8.620 -21.450 1.00 88.25 278 VAL A N 1
ATOM 2235 C CA . VAL A 1 278 ? 4.355 9.312 -21.421 1.00 88.25 278 VAL A CA 1
ATOM 2236 C C . VAL A 1 278 ? 4.125 10.823 -21.438 1.00 88.25 278 VAL A C 1
ATOM 2238 O O . VAL A 1 278 ? 3.538 11.369 -22.376 1.00 88.25 278 VAL A O 1
ATOM 2241 N N . LYS A 1 279 ? 4.625 11.518 -20.414 1.00 81.75 279 LYS A N 1
ATOM 2242 C CA . LYS A 1 279 ? 4.544 12.979 -20.336 1.00 81.75 279 LYS A CA 1
ATOM 2243 C C . LYS A 1 279 ? 5.787 13.575 -20.983 1.00 81.75 279 LYS A C 1
ATOM 2245 O O . LYS A 1 279 ? 6.895 13.257 -20.565 1.00 81.75 279 LYS A O 1
ATOM 2250 N N . LYS A 1 280 ? 5.608 14.461 -21.965 1.00 83.38 280 LYS A N 1
ATOM 2251 C CA . LYS A 1 280 ? 6.701 15.174 -22.646 1.00 83.38 280 LYS A CA 1
ATOM 2252 C C . LYS A 1 280 ? 6.634 16.664 -22.341 1.00 83.38 280 LYS A C 1
ATOM 2254 O O . LYS A 1 280 ? 5.550 17.244 -22.361 1.00 83.38 280 LYS A O 1
ATOM 2259 N N . TRP A 1 281 ? 7.772 17.287 -22.064 1.00 78.06 281 TRP A N 1
ATOM 2260 C CA . TRP A 1 281 ? 7.871 18.734 -21.868 1.00 78.06 281 TRP A CA 1
ATOM 2261 C C . TRP A 1 281 ? 9.256 19.257 -22.254 1.00 78.06 281 TRP A C 1
ATOM 2263 O O . TRP A 1 281 ? 10.191 18.488 -22.464 1.00 78.06 281 TRP A O 1
ATOM 2273 N N . ILE A 1 282 ? 9.390 20.577 -22.379 1.00 71.56 282 ILE A N 1
ATOM 2274 C CA . ILE A 1 282 ? 10.678 21.232 -22.626 1.00 71.56 282 ILE A CA 1
ATOM 2275 C C . ILE A 1 282 ? 11.203 21.737 -21.284 1.00 71.56 282 ILE A C 1
ATOM 2277 O O . ILE A 1 282 ? 10.571 22.577 -20.646 1.00 71.56 282 ILE A O 1
ATOM 2281 N N . GLY A 1 283 ? 12.333 21.192 -20.842 1.00 62.91 283 GLY A N 1
ATOM 2282 C CA . GLY A 1 283 ? 13.080 21.719 -19.708 1.00 62.91 283 GLY A CA 1
ATOM 2283 C C . GLY A 1 283 ? 13.985 22.866 -20.134 1.00 62.91 283 GLY A C 1
ATOM 2284 O O . GLY A 1 283 ? 14.502 22.877 -21.252 1.00 62.91 283 GLY A O 1
ATOM 2285 N N . ILE A 1 284 ? 14.194 23.808 -19.220 1.00 57.78 284 ILE A N 1
ATOM 2286 C CA . ILE A 1 284 ? 15.229 24.831 -19.321 1.00 57.78 284 ILE A CA 1
ATOM 2287 C C . ILE A 1 284 ? 16.220 24.545 -18.196 1.00 57.78 284 ILE A C 1
ATOM 2289 O O . ILE A 1 284 ? 15.856 24.629 -17.024 1.00 57.78 284 ILE A O 1
ATOM 2293 N N . GLU A 1 285 ? 17.442 24.157 -18.544 1.00 51.62 285 GLU A N 1
ATOM 2294 C CA . GLU A 1 285 ? 18.516 23.921 -17.580 1.00 51.62 285 GLU A CA 1
ATOM 2295 C C . GLU A 1 285 ? 19.656 24.903 -17.877 1.00 51.62 285 GLU A C 1
ATOM 2297 O O . GLU A 1 285 ? 20.015 25.075 -19.047 1.00 51.62 285 GLU A O 1
ATOM 2302 N N . PRO A 1 286 ? 20.198 25.602 -16.866 1.00 46.97 286 PRO A N 1
ATOM 2303 C CA . PRO A 1 286 ? 21.388 26.413 -17.067 1.00 46.97 286 PRO A CA 1
ATOM 2304 C C . PRO A 1 286 ? 22.561 25.501 -17.452 1.00 46.97 286 PRO A C 1
ATOM 2306 O O . PRO A 1 286 ? 22.708 24.411 -16.903 1.00 46.97 286 PRO A O 1
ATOM 2309 N N . LEU A 1 287 ? 23.406 25.952 -18.386 1.00 42.62 287 LEU A N 1
ATOM 2310 C CA . LEU A 1 287 ? 24.526 25.191 -18.970 1.00 42.62 287 LEU A CA 1
ATOM 2311 C C . LEU A 1 287 ? 25.591 24.718 -17.958 1.00 42.62 287 LEU A C 1
ATOM 2313 O O . LEU A 1 287 ? 26.511 23.996 -18.334 1.00 42.62 287 LEU A O 1
ATOM 2317 N N . MET A 1 288 ? 25.467 25.084 -16.682 1.00 30.47 288 MET A N 1
ATOM 2318 C CA . MET A 1 288 ? 26.314 24.607 -15.594 1.00 30.47 288 MET A CA 1
ATOM 2319 C C . MET A 1 288 ? 25.445 24.157 -14.415 1.00 30.47 288 MET A C 1
ATOM 2321 O O . MET A 1 288 ? 24.881 24.986 -13.698 1.00 30.47 288 MET A O 1
ATOM 2325 N N . LYS A 1 289 ? 25.374 22.844 -14.178 1.00 36.19 289 LYS A N 1
ATOM 2326 C CA . LYS A 1 289 ? 25.231 22.334 -12.808 1.00 36.19 289 LYS A CA 1
ATOM 2327 C C . LYS A 1 289 ? 26.619 22.442 -12.152 1.00 36.19 289 LYS A C 1
ATOM 2329 O O . LYS A 1 289 ? 27.570 22.005 -12.800 1.00 36.19 289 LYS A O 1
ATOM 2334 N N . PRO A 1 290 ? 26.764 23.065 -10.966 1.00 35.28 290 PRO A N 1
ATOM 2335 C CA . PRO A 1 290 ? 28.017 23.007 -10.215 1.00 35.28 290 PRO A CA 1
ATOM 2336 C C . PRO A 1 290 ? 28.376 21.568 -9.829 1.00 35.28 290 PRO A C 1
ATOM 2338 O O . PRO A 1 290 ? 27.443 20.736 -9.712 1.00 35.28 290 PRO A O 1
#

InterPro domains:
  IPR023346 Lysozyme-like domain superfamily [SSF53955] (3-46)

Solvent-accessible surface area (backbone atoms only — not comparable to full-atom values): 16651 Å² total; per-residue (Å²): 115,68,74,59,54,54,50,49,27,50,72,73,44,28,43,71,38,90,89,43,64,71,23,77,36,49,40,90,93,73,46,74,65,81,77,83,90,54,83,82,85,72,86,61,70,60,74,60,94,90,41,88,46,54,54,70,68,42,48,58,50,44,50,48,46,51,47,56,54,56,50,62,46,58,56,79,40,87,41,64,25,70,50,37,49,40,62,69,66,38,72,49,80,44,82,46,83,31,89,92,42,80,44,46,36,40,38,39,45,39,68,61,54,68,59,66,60,68,89,59,64,70,94,70,68,79,30,61,49,78,51,92,92,54,95,66,61,42,57,39,40,54,42,41,37,36,44,44,44,64,60,45,42,42,72,78,46,96,55,84,61,59,37,79,73,60,64,32,32,38,36,30,70,60,14,34,35,36,43,77,89,68,50,75,47,63,34,45,57,39,38,26,30,53,81,71,56,93,63,64,54,64,56,99,46,77,90,23,47,36,69,58,67,35,53,48,32,32,62,74,29,29,53,20,41,40,84,46,38,82,45,87,76,48,12,35,31,34,44,41,32,96,42,68,79,82,48,33,83,47,62,38,39,37,34,60,35,47,35,38,42,66,92,37,82,44,76,51,77,67,38,42,46,33,74,41,74,64,47,73,48,76,42,77,49,62,73,65,79,133

Foldseek 3Di:
DVVVVLVVLVVVCQCVQPPGPSNPQADPPRDGDDDDPDDPPDWDWDDDPNDIDTCVVVVVVVCVVVVVVLLQPFDWDKAKAAKAKWWPDFKDWDWDQFPVGTWIKIKGKTQFFPQVDDDRDYTDAPDWADDPPDPDTHDWGKMKIFMFIPQDDALQDPDPTGDHTFFKWFFQQQKWKQWPVRDIFGWDRWKFAADLDQDQHTYPDPVGTDHPGDRQRDNVQQNRQHPRHPDRGGGIIMIITGDPPHGLPIFMWIARAWIQTNNDTDGDPIITIDIDHMDIDTDTDRPDDD

pLDDT: mean 80.62, std 18.71, range [30.47, 98.75]

Nearest PDB structures (foldseek):
  7a56-assembly1_A  TM=1.209E-01  e=1.628E-01  Bovine Schmallenberg virus BH80/Germany/2011

Mean predicted aligned error: 14.41 Å

Radius of gyration: 31.65 Å; Cα contacts (8 Å, |Δi|>4): 590; chains: 1; bounding box: 67×78×68 Å

Sequence (290 aa):
MLRFLDLIAFSEGTSTVKGSDDGYNVLYGGGLFQGYADHPRRKLTFPINGKPGTNLKRATSLLLLLATASLTACLPWKRERAAYADLCESEFQFKVLGQQGETTLYLETYLYDHAAQWGEKRYEQGLHVQYPGEEYPRPEFFVQMIAYNKDRQRPSTDSKRGEPPIPVLYDSRQAYIIFEDGSRLNARPEVYVGLNDVYDYPSVNERAARPCPYDINSDEVHRMIPKLTNNKRYGSAYVIFQTDKLNADSKWTIHLGSLQVQGRTVAIPPLQLCYHPVKKWIGIEPLMKP

Organism: NCBI:txid2666183

Secondary structure (DSSP, 8-state):
-HHHHHHHHHHTTGGGSTT-STTTTBPTTS-B---SSS-------EEETTEEE-HHHHHHHHHHHHHHHHTT--EEEEEEE--EEEES--EEEEEEEETTEEEEEEEEEESS-SSS--TT-------EEPPTT-SSPEE-EEEEEEEEETTBPPTTSS---SBPPPPEEE-GGG-EEE-TTS-EEEPPSSEEE--S-SS-S---STTTEEPSSEETTSHHHHH---SSSS-SSS--EEEEES-----TT---EEE--EEEETTEEEEPPPEEEEEEPPEEEEEEE-S---